Protein AF-A0A6B2G9M1-F1 (afdb_monomer_lite)

InterPro domains:
  IPR056532 KIF21A/B, second helical domain [PF23203] (147-240)

Secondary structure (DSSP, 8-state):
-HHHHHHHHHHHHHHHHHHHHHHHHHHHHHHHHHHHHHHHHHHHHHHHHHHHHHHHHHHHHHHHHHHHHHHHHHHHHHHHHHHHHHHHTS--------------------------------------SS----TT-----TTS-HHHHHHHHHHHHHHHHHHHHHHHHHHHHHHHHHHHHHHHHHHHHHHHHHHHHTT--HHHHHHHHHHHHHHHHHHHHHHHHHHHHHHHHHHHHHHHHHHHHHHHHH-

Sequence (251 aa):
NELVGKQLFSLKNELADLKTNKVSLTRALRKEITCAQKREMDYVRKLKACERDANKKEMRIKNLLTEKEKTSNVLKRKLEELQAAKRSNRPKIAPALTQTSTDSLPKPFIDVTAHISNTEMSSSRHELLLSTKSRLCYLESPAISGDTKNKWKVIEEQIKNLLIKKETLTIMNNDIDKLILERGDISREIASLKIKLEGCPKRSIKRTQEKIQRLEETLETLQQSIQNEQKEVAEIEINDSTETAIELFKT

Structure (mmCIF, N/CA/C/O backbone):
data_AF-A0A6B2G9M1-F1
#
_entry.id   AF-A0A6B2G9M1-F1
#
loop_
_atom_site.group_PDB
_atom_site.id
_atom_site.type_symbol
_atom_site.label_atom_id
_atom_site.label_alt_id
_atom_site.label_comp_id
_atom_site.label_asym_id
_atom_site.label_entity_id
_atom_site.label_seq_id
_atom_site.pdbx_PDB_ins_code
_atom_site.Cartn_x
_atom_site.Cartn_y
_atom_site.Cartn_z
_atom_site.occupancy
_atom_site.B_iso_or_equiv
_atom_site.auth_seq_id
_atom_site.auth_comp_id
_atom_site.auth_asym_id
_atom_site.auth_atom_id
_atom_site.pdbx_PDB_model_num
ATOM 1 N N . ASN A 1 1 ? -27.520 -11.802 62.668 1.00 64.75 1 ASN A N 1
ATOM 2 C CA . ASN A 1 1 ? -26.091 -12.142 62.864 1.00 64.75 1 ASN A CA 1
ATOM 3 C C . ASN A 1 1 ? -25.532 -13.083 61.804 1.00 64.75 1 ASN A C 1
ATOM 5 O O . ASN A 1 1 ? -24.508 -12.749 61.227 1.00 64.75 1 ASN A O 1
ATOM 9 N N . GLU A 1 2 ? -26.188 -14.194 61.466 1.00 75.31 2 GLU A N 1
ATOM 10 C CA . GLU A 1 2 ? -25.634 -15.172 60.508 1.00 75.31 2 GLU A CA 1
ATOM 11 C C . GLU A 1 2 ? -25.525 -14.660 59.054 1.00 75.31 2 GLU A C 1
ATOM 13 O O . GLU A 1 2 ? -24.531 -14.907 58.373 1.00 75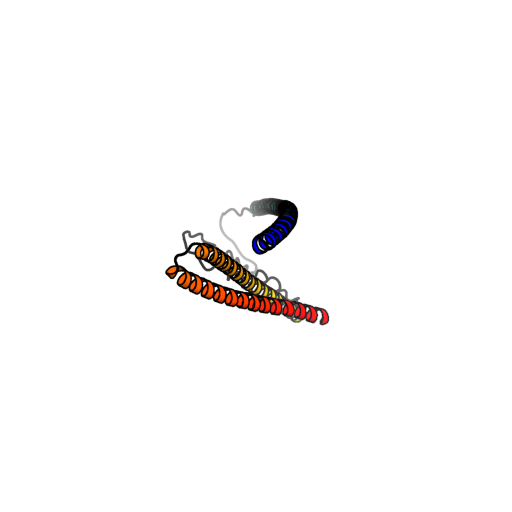.31 2 GLU A O 1
ATOM 18 N N . LEU A 1 3 ? -26.508 -13.875 58.594 1.00 80.19 3 LEU A N 1
ATOM 19 C CA . LEU A 1 3 ? -26.521 -13.288 57.247 1.00 80.19 3 LEU A CA 1
ATOM 20 C C . LEU A 1 3 ? -25.350 -12.312 57.024 1.00 80.19 3 LEU A C 1
ATOM 22 O O . LEU A 1 3 ? -24.696 -12.334 55.987 1.00 80.19 3 LEU A O 1
ATOM 26 N N . VAL A 1 4 ? -25.034 -11.510 58.046 1.00 85.31 4 VAL A N 1
ATOM 27 C CA . VAL A 1 4 ? -23.922 -10.546 58.026 1.00 85.31 4 VAL A CA 1
ATOM 28 C C . VAL A 1 4 ? -22.574 -11.271 57.948 1.00 85.31 4 VAL A C 1
ATOM 30 O O . VAL A 1 4 ? -21.691 -10.845 57.207 1.00 85.31 4 VAL A O 1
ATOM 33 N N . GLY A 1 5 ? -22.425 -12.402 58.649 1.00 88.81 5 GLY A N 1
ATOM 34 C CA . GLY A 1 5 ? -21.221 -13.235 58.579 1.00 88.81 5 GLY A CA 1
ATOM 35 C C . GLY A 1 5 ? -20.981 -13.826 57.186 1.00 88.81 5 GLY A C 1
ATOM 36 O O . GLY A 1 5 ? -19.855 -13.782 56.688 1.00 88.81 5 GLY A O 1
ATOM 37 N N . LYS A 1 6 ? -22.043 -14.306 56.522 1.00 90.69 6 LYS A N 1
ATOM 38 C CA . LYS A 1 6 ? -21.977 -14.830 55.144 1.00 90.69 6 LYS A CA 1
ATOM 39 C C . LYS A 1 6 ? -21.606 -13.735 54.137 1.00 90.69 6 LYS A C 1
ATOM 41 O O . LYS A 1 6 ? -20.717 -13.946 53.313 1.00 90.69 6 LYS A O 1
ATOM 46 N N . GLN A 1 7 ? -22.202 -12.546 54.257 1.00 91.94 7 GLN A N 1
ATOM 47 C CA . GLN A 1 7 ? -21.870 -11.389 53.416 1.00 91.94 7 GLN A CA 1
ATOM 48 C C . GLN A 1 7 ? -20.394 -10.981 53.563 1.00 91.94 7 GLN A C 1
ATOM 50 O O . GLN A 1 7 ? -19.699 -10.743 52.578 1.00 91.94 7 GLN A O 1
ATOM 55 N N . LEU A 1 8 ? -19.896 -10.939 54.802 1.00 94.00 8 LEU A N 1
ATOM 56 C CA . LEU A 1 8 ? -18.526 -10.530 55.110 1.00 94.00 8 LEU A CA 1
ATOM 57 C C . LEU A 1 8 ? -17.494 -11.547 54.601 1.00 94.00 8 LEU A C 1
ATOM 59 O O . LEU A 1 8 ? -16.418 -11.157 54.150 1.00 94.00 8 LEU A O 1
ATOM 63 N N . PHE A 1 9 ? -17.822 -12.840 54.629 1.00 93.62 9 PHE A N 1
ATOM 64 C CA . PHE A 1 9 ? -16.995 -13.885 54.025 1.00 93.62 9 PHE A CA 1
ATOM 65 C C . PHE A 1 9 ? -16.948 -13.768 52.494 1.00 93.62 9 PHE A C 1
ATOM 67 O O . PHE A 1 9 ? -15.866 -13.818 51.914 1.00 93.62 9 PHE A O 1
ATOM 74 N N . SER A 1 10 ? -18.094 -13.518 51.851 1.00 94.00 10 SER A N 1
ATOM 75 C CA . SER A 1 10 ? -18.168 -13.292 50.400 1.00 94.00 10 SER A CA 1
ATOM 76 C C . SER A 1 10 ? -17.298 -12.113 49.963 1.00 94.00 10 SER A C 1
ATOM 78 O O . SER A 1 10 ? -16.470 -12.253 49.068 1.00 94.00 10 SER A O 1
ATOM 80 N N . LEU A 1 11 ? -17.419 -10.973 50.650 1.00 95.44 11 LEU A N 1
ATOM 81 C CA . LEU A 1 11 ? -16.631 -9.775 50.347 1.00 95.44 11 LEU A CA 1
ATOM 82 C C . LEU A 1 11 ? -15.127 -9.990 50.569 1.00 95.44 11 LEU A C 1
ATOM 84 O O . LEU A 1 11 ? -14.308 -9.418 49.854 1.00 95.44 11 LEU A O 1
ATOM 88 N N . LYS A 1 12 ? -14.734 -10.823 51.541 1.00 95.12 12 LYS A N 1
ATOM 89 C CA . LYS A 1 12 ? -13.323 -11.182 51.754 1.00 95.12 12 LYS A CA 1
ATOM 90 C C . LYS A 1 12 ? -12.755 -12.014 50.605 1.00 95.12 12 LYS A C 1
ATOM 92 O O . LYS A 1 12 ? -11.617 -11.763 50.211 1.00 95.12 12 LYS A O 1
ATOM 97 N N . ASN A 1 13 ? -13.529 -12.960 50.076 1.00 95.94 13 ASN A N 1
ATOM 98 C CA . ASN A 1 13 ? -13.115 -13.768 48.928 1.00 95.94 13 ASN A CA 1
ATOM 99 C C . ASN A 1 13 ? -13.027 -12.915 47.662 1.00 95.94 13 ASN A C 1
ATOM 101 O O . ASN A 1 13 ? -11.993 -12.911 47.004 1.00 95.94 13 ASN A O 1
ATOM 105 N N . GLU A 1 14 ? -14.041 -12.091 47.399 1.00 96.31 14 GLU A N 1
ATOM 106 C CA . GLU A 1 14 ? -14.042 -11.177 46.254 1.00 96.31 14 GLU A CA 1
ATOM 107 C C . GLU A 1 14 ? -12.866 -10.186 46.318 1.00 96.31 14 GLU A C 1
ATOM 109 O O . GLU A 1 14 ? -12.183 -9.934 45.326 1.00 96.31 14 GLU A O 1
ATOM 114 N N . LEU A 1 15 ? -12.532 -9.684 47.512 1.00 96.88 15 LEU A N 1
ATOM 115 C CA . LEU A 1 15 ? -11.350 -8.847 47.714 1.00 96.88 15 LEU A CA 1
ATOM 116 C C . LEU A 1 15 ? -10.034 -9.602 47.450 1.00 96.88 15 LEU A C 1
ATOM 118 O O . LEU A 1 15 ? -9.068 -8.995 46.978 1.00 96.88 15 LEU A O 1
ATOM 122 N N . ALA A 1 16 ? -9.957 -10.894 47.777 1.00 96.50 16 ALA A N 1
ATOM 123 C CA . ALA A 1 16 ? -8.790 -11.721 47.483 1.00 96.50 16 ALA A CA 1
ATOM 124 C C . ALA A 1 16 ? -8.637 -11.940 45.969 1.00 96.50 16 ALA A C 1
ATOM 126 O O . ALA A 1 16 ? -7.542 -11.737 45.437 1.00 96.50 16 ALA A O 1
ATOM 127 N N . ASP A 1 17 ? -9.736 -12.226 45.273 1.00 96.75 17 ASP A N 1
ATOM 128 C CA . ASP A 1 17 ? -9.772 -12.400 43.818 1.00 96.75 17 ASP A CA 1
ATOM 129 C C . ASP A 1 17 ? -9.419 -11.104 43.076 1.00 96.75 17 ASP A C 1
ATOM 131 O O . ASP A 1 17 ? -8.647 -11.094 42.117 1.00 96.75 17 ASP A O 1
ATOM 135 N N . LEU A 1 18 ? -9.893 -9.955 43.561 1.00 97.31 18 LEU A N 1
ATOM 136 C CA . LEU A 1 18 ? -9.519 -8.657 42.997 1.00 97.31 18 LEU A CA 1
ATOM 137 C C . LEU A 1 18 ? -8.026 -8.355 43.175 1.00 97.31 18 LEU A C 1
ATOM 139 O O . LEU A 1 18 ? -7.397 -7.776 42.285 1.00 97.31 18 LEU A O 1
ATOM 143 N N . LYS A 1 19 ? -7.422 -8.759 44.298 1.00 97.88 19 LYS A N 1
ATOM 144 C CA . LYS A 1 19 ? -5.979 -8.587 44.527 1.00 97.88 19 LYS A CA 1
ATOM 145 C C . LYS A 1 19 ? -5.153 -9.451 43.577 1.00 97.88 19 LYS A C 1
ATOM 147 O O . LYS A 1 19 ? -4.177 -8.950 43.014 1.00 97.88 19 LYS A O 1
ATOM 152 N N . THR A 1 20 ? -5.533 -10.710 43.372 1.00 97.38 20 THR A N 1
ATOM 153 C CA . THR A 1 20 ? -4.830 -11.609 42.443 1.00 97.38 20 THR A CA 1
ATOM 154 C C . THR A 1 20 ? -4.986 -11.129 40.999 1.00 97.38 20 THR A C 1
ATOM 156 O O . THR A 1 20 ? -3.981 -11.005 40.290 1.00 97.38 20 THR A O 1
ATOM 159 N N . ASN A 1 21 ? -6.193 -10.718 40.598 1.00 97.56 21 ASN A N 1
ATOM 160 C CA . ASN A 1 21 ? -6.455 -10.130 39.284 1.00 97.56 21 ASN A CA 1
ATOM 161 C C . ASN A 1 21 ? -5.666 -8.840 39.055 1.00 97.56 21 ASN A C 1
ATOM 163 O O . ASN A 1 21 ? -5.033 -8.694 38.010 1.00 97.56 21 ASN A O 1
ATOM 167 N N . LYS A 1 22 ? -5.601 -7.932 40.039 1.00 98.06 22 LYS A N 1
ATOM 168 C CA . LYS A 1 22 ? -4.782 -6.713 39.942 1.00 98.06 22 LYS A CA 1
ATOM 169 C C . LYS A 1 22 ? -3.311 -7.040 39.684 1.00 98.06 22 LYS A C 1
ATOM 171 O O . LYS A 1 22 ? -2.685 -6.401 38.837 1.00 98.06 22 LYS A O 1
ATOM 176 N N . VAL A 1 23 ? -2.739 -8.007 40.403 1.00 98.12 23 VAL A N 1
ATOM 177 C CA . VAL A 1 23 ? -1.333 -8.411 40.214 1.00 98.12 23 VAL A CA 1
ATOM 178 C C . VAL A 1 23 ? -1.126 -9.031 38.832 1.00 98.12 23 VAL A C 1
ATOM 180 O O . VAL A 1 23 ? -0.147 -8.699 38.159 1.00 98.12 23 VAL A O 1
ATOM 183 N N . SER A 1 24 ? -2.055 -9.881 38.387 1.00 97.62 24 SER A N 1
ATOM 184 C CA . SER A 1 24 ? -2.031 -10.484 37.051 1.00 97.62 24 SER A CA 1
ATOM 185 C C . SER A 1 24 ? -2.071 -9.420 35.948 1.00 97.62 24 SER A C 1
ATOM 187 O O . SER A 1 24 ? -1.171 -9.374 35.109 1.00 97.62 24 SER A O 1
ATOM 189 N N . LEU A 1 25 ? -3.025 -8.486 36.021 1.00 97.88 25 LEU A N 1
ATOM 190 C CA . LEU A 1 25 ? -3.160 -7.366 35.086 1.00 97.88 25 LEU A CA 1
ATOM 191 C C . LEU A 1 25 ? -1.934 -6.451 35.107 1.00 97.88 25 LEU A C 1
ATOM 193 O O . LEU A 1 25 ? -1.425 -6.083 34.054 1.00 97.88 25 LEU A O 1
ATOM 197 N N . THR A 1 26 ? -1.392 -6.141 36.287 1.00 97.50 26 THR A N 1
ATOM 198 C CA . THR A 1 26 ? -0.169 -5.327 36.405 1.00 97.50 26 THR A CA 1
ATOM 199 C C . THR A 1 26 ? 1.019 -6.014 35.722 1.00 97.50 26 THR A C 1
ATOM 201 O O . THR A 1 26 ? 1.827 -5.359 35.063 1.00 97.50 26 THR A O 1
ATOM 204 N N . ARG A 1 27 ? 1.140 -7.342 35.851 1.00 97.81 27 ARG A N 1
ATOM 205 C CA . ARG A 1 27 ? 2.188 -8.121 35.179 1.00 97.81 27 ARG A CA 1
ATOM 206 C C . ARG A 1 27 ? 1.970 -8.167 33.665 1.00 97.81 27 ARG A C 1
ATOM 208 O O . ARG A 1 27 ? 2.938 -7.988 32.926 1.00 97.81 27 ARG A O 1
ATOM 215 N N . ALA A 1 28 ? 0.732 -8.372 33.215 1.00 96.06 28 ALA A N 1
ATOM 216 C CA . ALA A 1 28 ? 0.369 -8.358 31.801 1.00 96.06 28 ALA A CA 1
ATOM 217 C C . ALA A 1 28 ? 0.695 -7.002 31.160 1.00 96.06 28 ALA A C 1
ATOM 219 O O . ALA A 1 28 ? 1.414 -6.963 30.165 1.00 96.06 28 ALA A O 1
ATOM 220 N N . LEU A 1 29 ? 0.306 -5.902 31.809 1.00 97.56 29 LEU A N 1
ATOM 221 C CA . LEU A 1 29 ? 0.568 -4.542 31.344 1.00 97.56 29 LEU A CA 1
ATOM 222 C C . LEU A 1 29 ? 2.073 -4.252 31.235 1.00 97.56 29 LEU A C 1
ATOM 224 O O . LEU A 1 29 ? 2.541 -3.730 30.228 1.00 97.56 29 LEU A O 1
ATOM 228 N N . ARG A 1 30 ? 2.874 -4.647 32.236 1.00 97.44 30 ARG A N 1
ATOM 229 C CA . ARG A 1 30 ? 4.343 -4.497 32.177 1.00 97.44 30 ARG A CA 1
ATOM 230 C C . ARG A 1 30 ? 4.960 -5.297 31.027 1.00 97.44 30 ARG A C 1
ATOM 232 O O . ARG A 1 30 ? 5.857 -4.807 30.337 1.00 97.44 30 ARG A O 1
ATOM 239 N N . LYS A 1 31 ? 4.493 -6.529 30.809 1.00 96.94 31 LYS A N 1
ATOM 240 C CA . LYS A 1 31 ? 4.945 -7.374 29.695 1.00 96.94 31 LYS A CA 1
ATOM 241 C C . LYS A 1 31 ? 4.559 -6.771 28.342 1.00 96.94 31 LYS A C 1
ATOM 243 O O . LYS A 1 31 ? 5.354 -6.804 27.409 1.00 96.94 31 LYS A O 1
ATOM 248 N N . GLU A 1 32 ? 3.369 -6.197 28.240 1.00 96.31 32 GLU A N 1
ATOM 249 C CA . GLU A 1 32 ? 2.899 -5.541 27.025 1.00 96.31 32 GLU A CA 1
ATOM 250 C C . GLU A 1 32 ? 3.717 -4.288 26.702 1.00 96.31 32 GLU A C 1
ATOM 252 O O . GLU A 1 32 ? 4.222 -4.173 25.586 1.00 96.31 32 GLU A O 1
ATOM 257 N N . ILE A 1 33 ? 3.955 -3.417 27.691 1.00 95.94 33 ILE A N 1
ATOM 258 C CA . ILE A 1 33 ? 4.791 -2.214 27.543 1.00 95.94 33 ILE A CA 1
ATOM 259 C C . ILE A 1 33 ? 6.202 -2.584 27.073 1.00 95.94 33 ILE A C 1
ATOM 261 O O . ILE A 1 33 ? 6.698 -2.026 26.098 1.00 95.94 33 ILE A O 1
ATOM 265 N N . THR A 1 34 ? 6.847 -3.555 27.724 1.00 95.31 34 THR A N 1
ATOM 266 C CA . THR A 1 34 ? 8.205 -3.987 27.342 1.00 95.31 34 THR A CA 1
ATOM 267 C C . THR A 1 34 ? 8.244 -4.621 25.950 1.00 95.31 34 THR A C 1
ATOM 269 O O . THR A 1 34 ? 9.179 -4.387 25.183 1.00 95.31 34 THR A O 1
ATOM 272 N N . CYS A 1 35 ? 7.213 -5.382 25.575 1.00 96.12 35 CYS A N 1
ATOM 273 C CA . CYS A 1 35 ? 7.099 -5.945 24.234 1.00 96.12 35 CYS A CA 1
ATOM 274 C C . CYS A 1 35 ? 6.895 -4.850 23.175 1.00 96.12 35 CYS A C 1
ATOM 276 O O . CYS A 1 35 ? 7.539 -4.888 22.126 1.00 96.12 35 CYS A O 1
ATOM 278 N N . ALA A 1 36 ? 6.064 -3.846 23.464 1.00 92.56 36 ALA A N 1
ATOM 279 C CA . ALA A 1 36 ? 5.849 -2.691 22.597 1.00 92.56 36 ALA A CA 1
ATOM 280 C C . ALA A 1 36 ? 7.137 -1.879 22.402 1.00 92.56 36 ALA A C 1
ATOM 282 O O . ALA A 1 36 ? 7.528 -1.630 21.265 1.00 92.56 36 ALA A O 1
ATOM 283 N N . GLN A 1 37 ? 7.859 -1.573 23.484 1.00 96.50 37 GLN A N 1
ATOM 284 C CA . GLN A 1 37 ? 9.158 -0.892 23.428 1.00 96.50 37 GLN A CA 1
ATOM 285 C C . GLN A 1 37 ? 10.185 -1.658 22.584 1.00 96.50 37 GLN A C 1
ATOM 287 O O . GLN A 1 37 ? 10.926 -1.058 21.807 1.00 96.50 37 GLN A O 1
ATOM 292 N N . LYS A 1 38 ? 10.222 -2.993 22.697 1.00 95.44 38 LYS A N 1
ATOM 293 C CA . LYS A 1 38 ? 11.110 -3.825 21.876 1.00 95.44 38 LYS A CA 1
ATOM 294 C C . LYS A 1 38 ? 10.748 -3.749 20.391 1.00 95.44 38 LYS A C 1
ATOM 296 O O . LYS A 1 38 ? 11.648 -3.558 19.575 1.00 95.44 38 LYS A O 1
ATOM 301 N N . ARG A 1 39 ? 9.458 -3.858 20.043 1.00 92.19 39 ARG A N 1
ATOM 302 C CA . ARG A 1 39 ? 8.996 -3.734 18.648 1.00 92.19 39 ARG A CA 1
ATOM 303 C C . ARG A 1 39 ? 9.323 -2.363 18.066 1.00 92.19 39 ARG A C 1
ATOM 305 O O . ARG A 1 39 ? 9.808 -2.302 16.943 1.00 92.19 39 ARG A O 1
ATOM 312 N N . GLU A 1 40 ? 9.122 -1.301 18.840 1.00 92.69 40 GLU A N 1
ATOM 313 C CA . GLU A 1 40 ? 9.451 0.063 18.423 1.00 92.69 40 GLU A CA 1
ATOM 314 C C . GLU A 1 40 ? 10.953 0.211 18.157 1.00 92.69 40 GLU A C 1
ATOM 316 O O . GLU A 1 40 ? 11.371 0.678 17.102 1.00 92.69 40 GLU A O 1
ATOM 321 N N . MET A 1 41 ? 11.797 -0.285 19.064 1.00 92.56 41 MET A N 1
ATOM 322 C CA . MET A 1 41 ? 13.246 -0.268 18.869 1.00 92.56 41 MET A CA 1
ATOM 323 C C . MET A 1 41 ? 13.676 -1.075 17.630 1.00 92.56 41 MET A C 1
ATOM 325 O O . MET A 1 41 ? 14.578 -0.655 16.900 1.00 92.56 41 MET A O 1
ATOM 329 N N . ASP A 1 42 ? 13.059 -2.234 17.386 1.00 94.50 42 ASP A N 1
ATOM 330 C CA . ASP A 1 42 ? 13.311 -3.040 16.189 1.00 94.50 42 ASP A CA 1
ATOM 331 C C . ASP A 1 42 ? 12.884 -2.298 14.912 1.00 94.50 42 ASP A C 1
ATOM 333 O O . ASP A 1 42 ? 13.621 -2.310 13.922 1.00 94.50 42 ASP A O 1
ATOM 337 N N . TYR A 1 43 ? 11.740 -1.612 14.946 1.00 94.31 43 TYR A N 1
ATOM 338 C CA . TYR A 1 43 ? 11.240 -0.788 13.848 1.00 94.31 43 TYR A CA 1
ATOM 339 C C . TYR A 1 43 ? 12.183 0.380 13.545 1.00 94.31 43 TYR A C 1
ATOM 341 O O . TYR A 1 43 ? 12.642 0.519 12.412 1.00 94.31 43 TYR A O 1
ATOM 349 N N . VAL A 1 44 ? 12.589 1.143 14.562 1.00 95.00 44 VAL A N 1
ATOM 350 C CA . VAL A 1 44 ? 13.545 2.253 14.420 1.00 95.00 44 VAL A CA 1
ATOM 351 C C . VAL A 1 44 ? 14.889 1.768 13.869 1.00 95.00 44 VAL A C 1
ATOM 353 O O . VAL A 1 44 ? 15.495 2.432 13.026 1.00 95.00 44 VAL A O 1
ATOM 356 N N . ARG A 1 45 ? 15.372 0.591 14.292 1.00 95.50 45 ARG A N 1
ATOM 357 C CA . ARG A 1 45 ? 16.601 0.001 13.732 1.00 95.50 45 ARG A CA 1
ATOM 358 C C . ARG A 1 45 ? 16.461 -0.323 12.245 1.00 95.50 45 ARG A C 1
ATOM 360 O O . ARG A 1 45 ? 17.391 -0.038 11.486 1.00 95.50 45 ARG A O 1
ATOM 367 N N . LYS A 1 46 ? 15.326 -0.891 11.828 1.00 95.38 46 LYS A N 1
ATOM 368 C CA . LYS A 1 46 ? 15.034 -1.167 10.412 1.00 95.38 46 LYS A CA 1
ATOM 369 C C . LYS A 1 46 ? 14.921 0.123 9.605 1.00 95.38 46 LYS A C 1
ATOM 371 O O . LYS A 1 46 ? 15.541 0.215 8.550 1.00 95.38 46 LYS A O 1
ATOM 376 N N . LEU A 1 47 ? 14.232 1.133 10.136 1.00 94.38 47 LEU A N 1
ATOM 377 C CA . LEU A 1 47 ? 14.087 2.441 9.499 1.00 94.38 47 LEU A CA 1
ATOM 378 C C . LEU A 1 47 ? 15.457 3.081 9.235 1.00 94.38 47 LEU A C 1
ATOM 380 O O . LEU A 1 47 ? 15.788 3.370 8.090 1.00 94.38 47 LEU A O 1
ATOM 384 N N . LYS A 1 48 ? 16.324 3.149 10.255 1.00 95.31 48 LYS A N 1
ATOM 385 C CA . LYS A 1 48 ? 17.700 3.663 10.114 1.00 95.31 48 LYS A CA 1
ATOM 386 C C . LYS A 1 48 ? 18.567 2.847 9.155 1.00 95.31 48 LYS A C 1
ATOM 388 O O . LYS A 1 48 ? 19.550 3.354 8.614 1.00 95.31 48 LYS A O 1
ATOM 393 N N . ALA A 1 49 ? 18.309 1.550 8.997 1.00 91.25 49 ALA A N 1
ATOM 394 C CA . ALA A 1 49 ? 19.001 0.742 7.995 1.00 91.25 49 ALA A CA 1
ATOM 395 C C . ALA A 1 49 ? 18.537 1.099 6.579 1.00 91.25 49 ALA A C 1
ATOM 397 O O . ALA A 1 49 ? 19.378 1.275 5.699 1.00 91.25 49 ALA A O 1
ATOM 398 N N . CYS A 1 50 ? 17.229 1.274 6.398 1.00 92.19 50 CYS A N 1
ATOM 399 C CA . CYS A 1 50 ? 16.627 1.672 5.133 1.00 92.19 50 CYS A CA 1
ATOM 400 C C . CYS A 1 50 ? 17.076 3.079 4.705 1.00 92.19 50 CYS A C 1
ATOM 402 O O . CYS A 1 50 ? 17.495 3.260 3.567 1.00 92.19 50 CYS A O 1
ATOM 404 N N . GLU A 1 51 ? 17.105 4.048 5.627 1.00 95.94 51 GLU A N 1
ATOM 405 C CA . GLU A 1 51 ? 17.616 5.408 5.380 1.00 95.94 51 GLU A CA 1
ATOM 406 C C . GLU A 1 51 ? 19.080 5.403 4.922 1.00 95.94 51 GLU A C 1
ATOM 408 O O . GLU A 1 51 ? 19.453 6.087 3.970 1.00 95.94 51 GLU A O 1
ATOM 413 N N . ARG A 1 52 ? 19.932 4.585 5.556 1.00 97.00 52 ARG A N 1
ATOM 414 C CA . ARG A 1 52 ? 21.338 4.451 5.143 1.00 97.00 52 ARG A CA 1
ATOM 415 C C . ARG A 1 52 ? 21.474 3.885 3.732 1.00 97.00 52 ARG A C 1
ATOM 417 O O . ARG A 1 52 ? 22.375 4.303 3.009 1.00 97.00 52 ARG A O 1
ATOM 424 N N . ASP A 1 53 ? 20.634 2.926 3.354 1.00 93.56 53 ASP A N 1
ATOM 425 C CA . ASP A 1 53 ? 20.647 2.352 2.006 1.00 93.56 53 ASP A CA 1
ATOM 426 C C . ASP A 1 53 ? 20.128 3.346 0.955 1.00 93.56 53 ASP A C 1
ATOM 428 O O . ASP A 1 53 ? 20.747 3.512 -0.098 1.00 93.56 53 ASP A O 1
ATOM 432 N N . ALA A 1 54 ? 19.064 4.085 1.278 1.00 94.00 54 ALA A N 1
ATOM 433 C CA . ALA A 1 54 ? 18.542 5.164 0.444 1.00 94.00 54 ALA A CA 1
ATOM 434 C C . ALA A 1 54 ? 19.611 6.238 0.180 1.00 94.00 54 ALA A C 1
ATOM 436 O O . ALA A 1 54 ? 19.906 6.534 -0.978 1.00 94.00 54 ALA A O 1
ATOM 437 N N . ASN A 1 55 ? 20.293 6.715 1.227 1.00 94.19 55 ASN A N 1
ATOM 438 C CA . ASN A 1 55 ? 21.366 7.705 1.093 1.00 94.19 55 ASN A CA 1
ATOM 439 C C . ASN A 1 55 ? 22.527 7.191 0.224 1.00 94.19 55 ASN A C 1
ATOM 441 O O . ASN A 1 55 ? 23.098 7.937 -0.571 1.00 94.19 55 ASN A O 1
ATOM 445 N N . LYS A 1 56 ? 22.887 5.904 0.331 1.00 96.62 56 LYS A N 1
ATOM 446 C CA . LYS A 1 56 ? 23.919 5.300 -0.532 1.00 96.62 56 LYS A CA 1
ATOM 447 C C . LYS A 1 56 ? 23.498 5.287 -2.000 1.00 96.62 56 LYS A C 1
ATOM 449 O O . LYS A 1 56 ? 24.312 5.616 -2.865 1.00 96.62 56 LYS A O 1
ATOM 454 N N . LYS A 1 57 ? 22.248 4.912 -2.283 1.00 94.44 57 LYS A N 1
ATOM 455 C CA . LYS A 1 57 ? 21.684 4.908 -3.642 1.00 94.44 57 LYS A CA 1
ATOM 456 C C . LYS A 1 57 ? 21.646 6.318 -4.225 1.00 94.44 57 LYS A C 1
ATOM 458 O O . LYS A 1 57 ? 22.103 6.513 -5.348 1.00 94.44 57 LYS A O 1
ATOM 463 N N . GLU A 1 58 ? 21.205 7.301 -3.448 1.00 95.75 58 GLU A N 1
ATOM 464 C CA . GLU A 1 58 ? 21.181 8.707 -3.857 1.00 95.75 58 GLU A CA 1
ATOM 465 C C . GLU A 1 58 ? 22.586 9.223 -4.196 1.00 95.75 58 GLU A C 1
ATOM 467 O O . GLU A 1 58 ? 22.816 9.764 -5.280 1.00 95.75 58 GLU A O 1
ATOM 472 N N . MET A 1 59 ? 23.569 8.964 -3.328 1.00 97.19 59 MET A N 1
ATOM 473 C CA . MET A 1 59 ? 24.962 9.335 -3.588 1.00 97.19 59 MET A CA 1
ATOM 474 C C . MET A 1 59 ? 25.524 8.636 -4.831 1.00 97.19 59 MET A C 1
ATOM 476 O O . MET A 1 59 ? 26.269 9.245 -5.603 1.00 97.19 59 MET A O 1
ATOM 480 N N . ARG A 1 60 ? 25.150 7.373 -5.078 1.00 96.50 60 ARG A N 1
ATOM 481 C CA . ARG A 1 60 ? 25.550 6.658 -6.297 1.00 96.50 60 ARG A CA 1
ATOM 482 C C . ARG A 1 60 ? 24.958 7.302 -7.549 1.00 96.50 60 ARG A C 1
ATOM 484 O O . ARG A 1 60 ? 25.694 7.481 -8.518 1.00 96.50 60 ARG A O 1
ATOM 491 N N . ILE A 1 61 ? 23.679 7.672 -7.523 1.00 96.50 61 ILE A N 1
ATOM 492 C CA . ILE A 1 61 ? 23.010 8.376 -8.626 1.00 96.50 61 ILE A CA 1
ATOM 493 C C . ILE A 1 61 ? 23.699 9.716 -8.886 1.00 96.50 61 ILE A C 1
ATOM 495 O O . ILE A 1 61 ? 24.068 10.001 -10.023 1.00 96.50 61 ILE A O 1
ATOM 499 N N . LYS A 1 62 ? 23.955 10.502 -7.835 1.00 97.50 62 LYS A N 1
ATOM 500 C CA . LYS A 1 62 ? 24.646 11.791 -7.944 1.00 97.50 62 LYS A CA 1
ATOM 501 C C . LYS A 1 62 ? 26.020 11.653 -8.602 1.00 97.50 62 LYS A C 1
ATOM 503 O O . LYS A 1 62 ? 26.342 12.422 -9.503 1.00 97.50 62 LYS A O 1
ATOM 508 N N . ASN A 1 63 ? 26.799 10.643 -8.215 1.00 95.75 63 ASN A N 1
ATOM 509 C CA . ASN A 1 63 ? 28.099 10.366 -8.831 1.00 95.75 63 ASN A CA 1
ATOM 510 C C . ASN A 1 63 ? 27.977 9.953 -10.307 1.00 95.75 63 ASN A C 1
ATOM 512 O O . ASN A 1 63 ? 28.783 10.365 -11.131 1.00 95.75 63 ASN A O 1
ATOM 516 N N . LEU A 1 64 ? 26.970 9.156 -10.672 1.00 97.12 64 LEU A N 1
ATOM 517 C CA . LEU A 1 64 ? 26.749 8.785 -12.074 1.00 97.12 64 LEU A CA 1
ATOM 518 C C . LEU A 1 64 ? 26.332 9.988 -12.929 1.00 97.12 64 LEU A C 1
ATOM 520 O O . LEU A 1 64 ? 26.773 10.108 -14.071 1.00 97.12 64 LEU A O 1
ATOM 524 N N . LEU A 1 65 ? 25.519 10.894 -12.382 1.00 96.31 65 LEU A N 1
ATOM 525 C CA . LEU A 1 65 ? 25.120 12.123 -13.066 1.00 96.31 65 LEU A CA 1
ATOM 526 C C . LEU A 1 65 ? 26.313 13.053 -13.305 1.00 96.31 65 LEU A C 1
ATOM 528 O O . LEU A 1 65 ? 26.465 13.558 -14.416 1.00 96.31 65 LEU A O 1
ATOM 532 N N . THR A 1 66 ? 27.189 13.230 -12.312 1.00 96.88 66 THR A N 1
ATOM 533 C CA . THR A 1 66 ? 28.392 14.058 -12.480 1.00 96.88 66 THR A CA 1
ATOM 534 C C . THR A 1 66 ? 29.375 13.446 -13.479 1.00 96.88 66 THR A C 1
ATOM 536 O O . THR A 1 66 ? 29.930 14.169 -14.303 1.00 96.88 66 THR A O 1
ATOM 539 N N . GLU A 1 67 ? 29.555 12.123 -13.494 1.00 96.06 67 GLU A N 1
ATOM 540 C CA . GLU A 1 67 ? 30.374 11.450 -14.515 1.00 96.06 67 GLU A CA 1
ATOM 541 C C . GLU A 1 67 ? 29.766 11.561 -15.925 1.00 96.06 67 GLU A C 1
ATOM 543 O O . GLU A 1 67 ? 30.475 11.832 -16.900 1.00 96.06 67 GLU A O 1
ATOM 548 N N . LYS A 1 68 ? 28.439 11.440 -16.055 1.00 96.19 68 LYS A N 1
ATOM 549 C CA . LYS A 1 68 ? 27.735 11.690 -17.323 1.00 96.19 68 LYS A CA 1
ATOM 550 C C . LYS A 1 68 ? 27.960 13.124 -17.814 1.00 96.19 68 LYS A C 1
ATOM 552 O O . LYS A 1 68 ? 28.204 13.349 -18.996 1.00 96.19 68 LYS A O 1
ATOM 557 N N . GLU A 1 69 ? 27.892 14.105 -16.923 1.00 96.56 69 GLU A N 1
ATOM 558 C CA . GLU A 1 69 ? 28.129 15.503 -17.278 1.00 96.56 69 GLU A CA 1
ATOM 559 C C . GLU A 1 69 ? 29.583 15.737 -17.716 1.00 96.56 69 GLU A C 1
ATOM 561 O O . GLU A 1 69 ? 29.830 16.357 -18.753 1.00 96.56 69 GLU A O 1
AT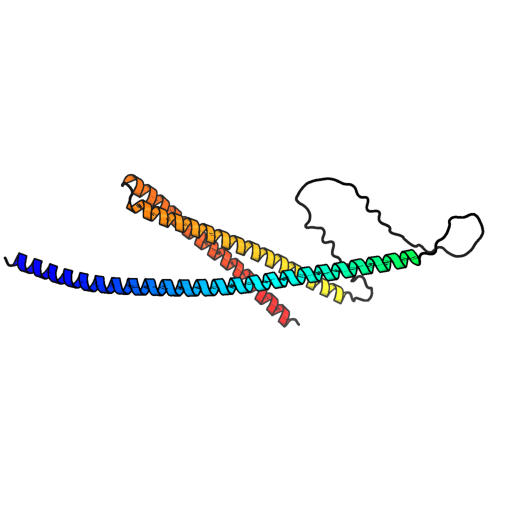OM 566 N N . LYS A 1 70 ? 30.557 15.172 -16.990 1.00 96.00 70 LYS A N 1
ATOM 567 C CA . LYS A 1 70 ? 31.978 15.228 -17.369 1.00 96.00 70 LYS A CA 1
ATOM 568 C C . LYS A 1 70 ? 32.222 14.631 -18.754 1.00 96.00 70 LYS A C 1
ATOM 570 O O . LYS A 1 70 ? 32.865 15.274 -19.582 1.00 96.00 70 LYS A O 1
ATOM 575 N N . THR A 1 71 ? 31.694 13.436 -19.025 1.00 95.38 71 THR A N 1
ATOM 576 C CA . THR A 1 71 ? 31.841 12.771 -20.333 1.00 95.38 71 THR A CA 1
ATOM 577 C C . THR A 1 71 ? 31.178 13.572 -21.454 1.00 95.38 71 THR A C 1
ATOM 579 O O . THR A 1 71 ? 31.797 13.785 -22.495 1.00 95.38 71 THR A O 1
ATOM 582 N N . SER A 1 72 ? 29.982 14.118 -21.220 1.00 94.50 72 SER A N 1
ATOM 583 C CA . SER A 1 72 ? 29.307 15.024 -22.158 1.00 94.50 72 SER A CA 1
ATOM 584 C C . SER A 1 72 ? 30.146 16.271 -22.467 1.00 94.50 72 SER A C 1
ATOM 586 O O . SER A 1 72 ? 30.283 16.656 -23.627 1.00 94.50 72 SER A O 1
ATOM 588 N N . ASN A 1 73 ? 30.761 16.884 -21.453 1.00 95.31 73 ASN A N 1
ATOM 589 C CA . ASN A 1 73 ? 31.625 18.052 -21.630 1.00 95.31 73 ASN A CA 1
ATOM 590 C C . ASN A 1 73 ? 32.897 17.726 -22.424 1.00 95.31 73 ASN A C 1
ATOM 592 O O . ASN A 1 73 ? 33.316 18.520 -23.266 1.00 95.31 73 ASN A O 1
ATOM 596 N N . VAL A 1 74 ? 33.509 16.560 -22.197 1.00 96.44 74 VAL A N 1
ATOM 597 C CA . VAL A 1 74 ? 34.662 16.097 -22.989 1.00 96.44 74 VAL A CA 1
ATOM 598 C C . VAL A 1 74 ? 34.269 15.892 -24.449 1.00 96.44 74 VAL A C 1
ATOM 600 O O . VAL A 1 74 ? 34.960 16.390 -25.335 1.00 96.44 74 VAL A O 1
ATOM 603 N N . LEU A 1 75 ? 33.146 15.217 -24.709 1.00 95.44 75 LEU A N 1
ATOM 604 C CA . LEU A 1 75 ? 32.647 15.013 -26.069 1.00 95.44 75 LEU A CA 1
ATOM 605 C C . LEU A 1 75 ? 32.350 16.343 -26.767 1.00 95.44 75 LEU A C 1
ATOM 607 O O . LEU A 1 75 ? 32.724 16.512 -27.924 1.00 95.44 75 LEU A O 1
ATOM 611 N N . LYS A 1 76 ? 31.752 17.308 -26.058 1.00 96.38 76 LYS A N 1
ATOM 612 C CA . LYS A 1 76 ? 31.503 18.655 -26.584 1.00 96.38 76 LYS A CA 1
ATOM 613 C C . LYS A 1 76 ? 32.803 19.359 -26.985 1.00 96.38 76 LYS A C 1
ATOM 615 O O . LYS A 1 76 ? 32.901 19.824 -28.116 1.00 96.38 76 LYS A O 1
ATOM 620 N N . ARG A 1 77 ? 33.827 19.355 -26.122 1.00 95.00 77 ARG A N 1
ATOM 621 C CA . ARG A 1 77 ? 35.155 19.913 -26.452 1.00 95.00 77 ARG A CA 1
ATOM 622 C C . ARG A 1 77 ? 35.788 19.217 -27.657 1.00 95.00 77 ARG A C 1
ATOM 624 O O . ARG A 1 77 ? 36.321 19.881 -28.535 1.00 95.00 77 ARG A O 1
ATOM 631 N N . LYS A 1 78 ? 35.694 17.885 -27.743 1.00 95.25 78 LYS A N 1
ATOM 632 C CA . LYS A 1 78 ? 36.213 17.127 -28.894 1.00 95.25 78 LYS A CA 1
ATOM 633 C C . LYS A 1 78 ? 35.475 17.446 -30.189 1.00 95.25 78 LYS A C 1
ATOM 635 O O . LYS A 1 78 ? 36.105 17.551 -31.238 1.00 95.25 78 LYS A O 1
ATOM 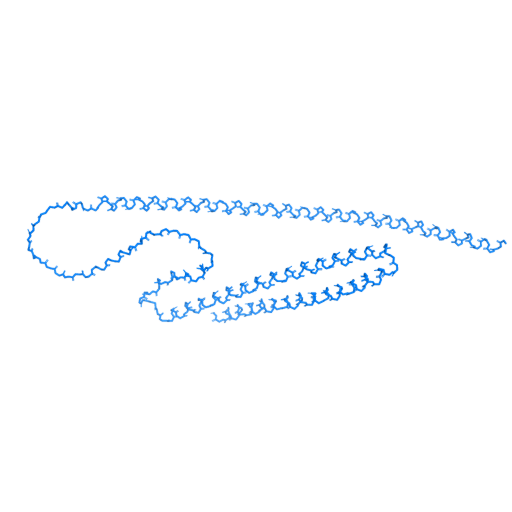640 N N . LEU A 1 79 ? 34.162 17.647 -30.122 1.00 92.81 79 LEU A N 1
ATOM 641 C CA . LEU A 1 79 ? 33.372 18.103 -31.260 1.00 92.81 79 LEU A CA 1
ATOM 642 C C . LEU A 1 79 ? 33.802 19.510 -31.705 1.00 92.81 79 LEU A C 1
ATOM 644 O O . LEU A 1 79 ? 33.953 19.752 -32.901 1.00 92.81 79 LEU A O 1
ATOM 648 N N . GLU A 1 80 ? 34.035 20.418 -30.754 1.00 92.69 80 GLU A N 1
ATOM 649 C CA . GLU A 1 80 ? 34.532 21.773 -31.016 1.00 92.69 80 GLU A CA 1
ATOM 650 C C . GLU A 1 80 ? 35.932 21.751 -31.659 1.00 92.69 80 GLU A C 1
ATOM 652 O O . GLU A 1 80 ? 36.141 22.429 -32.666 1.00 92.69 80 GLU A O 1
ATOM 657 N N . GLU A 1 81 ? 36.859 20.919 -31.166 1.00 91.62 81 GLU A N 1
ATOM 658 C CA . GLU A 1 81 ? 38.189 20.697 -31.762 1.00 91.62 81 GLU A CA 1
ATOM 659 C C . GLU A 1 81 ? 38.089 20.166 -33.204 1.00 91.62 81 GLU A C 1
ATOM 661 O O . GLU A 1 81 ? 38.733 20.698 -34.111 1.00 91.62 81 GLU A O 1
ATOM 666 N N . LEU A 1 82 ? 37.243 19.156 -33.449 1.00 91.00 82 LEU A N 1
ATOM 667 C CA . LEU A 1 82 ? 37.012 18.609 -34.793 1.00 91.00 82 LEU A CA 1
ATOM 668 C C . LEU A 1 82 ? 36.413 19.654 -35.740 1.00 91.00 82 LEU A C 1
ATOM 670 O O . LEU A 1 82 ? 36.818 19.758 -36.901 1.00 91.00 82 LEU A O 1
ATOM 674 N N . GLN A 1 83 ? 35.461 20.452 -35.257 1.00 89.12 83 GLN A N 1
ATOM 675 C CA . GLN A 1 83 ? 34.859 21.522 -36.044 1.00 89.12 83 GLN A CA 1
ATOM 676 C C . GLN A 1 83 ? 35.877 22.631 -36.350 1.00 89.12 83 GLN A C 1
ATOM 678 O O . GLN A 1 83 ? 35.894 23.147 -37.470 1.00 89.12 83 GLN A O 1
ATOM 683 N N . ALA A 1 84 ? 36.745 22.980 -35.397 1.00 85.62 84 ALA A N 1
ATOM 684 C CA . ALA A 1 84 ? 37.831 23.934 -35.593 1.00 85.62 84 ALA A CA 1
ATOM 685 C C . ALA A 1 84 ? 38.855 23.428 -36.623 1.00 85.62 84 ALA A C 1
ATOM 687 O O . ALA A 1 84 ? 39.200 24.166 -37.546 1.00 85.62 84 ALA A O 1
ATOM 688 N N . ALA A 1 85 ? 39.259 22.156 -36.549 1.00 84.69 85 ALA A N 1
ATOM 689 C CA . ALA A 1 85 ? 40.139 21.529 -37.537 1.00 84.69 85 ALA A CA 1
ATOM 690 C C . ALA A 1 85 ? 39.512 21.528 -38.942 1.00 84.69 85 ALA A C 1
ATOM 692 O O . ALA A 1 85 ? 40.166 21.889 -39.921 1.00 84.69 85 ALA A O 1
ATOM 693 N N . LYS A 1 86 ? 38.211 21.221 -39.049 1.00 83.56 86 LYS A N 1
ATOM 694 C CA . LYS A 1 86 ? 37.466 21.294 -40.316 1.00 83.56 86 LYS A CA 1
ATOM 695 C C . LYS A 1 86 ? 37.394 22.721 -40.872 1.00 83.56 86 LYS A C 1
ATOM 697 O O . LYS A 1 86 ? 37.466 22.901 -42.083 1.00 83.56 86 LYS A O 1
ATOM 702 N N . ARG A 1 87 ? 37.269 23.740 -40.012 1.00 82.12 87 ARG A N 1
ATOM 703 C CA . ARG A 1 87 ? 37.317 25.158 -40.418 1.00 82.12 87 ARG A CA 1
ATOM 704 C C . ARG A 1 87 ? 38.718 25.584 -40.864 1.00 82.12 87 ARG A C 1
ATOM 706 O O . ARG A 1 87 ? 38.820 26.311 -41.844 1.00 82.12 87 ARG A O 1
ATOM 713 N N . SER A 1 88 ? 39.771 25.116 -40.192 1.00 73.88 88 SER A N 1
ATOM 714 C CA . SER A 1 88 ? 41.168 25.399 -40.556 1.00 73.88 88 SER A CA 1
ATOM 715 C C . SER A 1 88 ? 41.570 24.751 -41.883 1.00 73.88 88 SER A C 1
ATOM 717 O O . SER A 1 88 ? 42.278 25.363 -42.676 1.00 73.88 88 SER A O 1
ATOM 719 N N . ASN A 1 89 ? 41.081 23.538 -42.150 1.00 64.62 89 ASN A N 1
ATOM 720 C CA . ASN A 1 89 ? 41.364 22.795 -43.381 1.00 64.62 89 ASN A CA 1
ATOM 721 C C . ASN A 1 89 ? 40.375 23.103 -44.513 1.00 64.62 89 ASN A C 1
ATOM 723 O O . ASN A 1 89 ? 40.441 22.480 -45.572 1.00 64.62 89 ASN A O 1
ATOM 727 N N . ARG A 1 90 ? 39.443 24.047 -44.318 1.00 60.34 90 ARG A N 1
ATOM 728 C CA . ARG A 1 90 ? 38.603 24.541 -45.408 1.00 60.34 90 ARG A CA 1
ATOM 729 C C . ARG A 1 90 ? 39.494 25.411 -46.303 1.00 60.34 90 ARG A C 1
ATOM 731 O O . ARG A 1 90 ? 39.961 26.445 -45.822 1.00 60.34 90 ARG A O 1
ATOM 738 N N . PRO A 1 91 ? 39.749 25.036 -47.571 1.00 56.69 91 PRO A N 1
ATOM 739 C CA . PRO A 1 91 ? 40.529 25.877 -48.468 1.00 56.69 91 PRO A CA 1
ATOM 740 C C . PRO A 1 91 ? 39.873 27.259 -48.533 1.00 56.69 91 PRO A C 1
ATOM 742 O O . PRO A 1 91 ? 38.680 27.384 -48.823 1.00 56.69 91 PRO A O 1
ATOM 745 N N . LYS A 1 92 ? 40.641 28.298 -48.185 1.00 54.69 92 LYS A N 1
ATOM 746 C CA . LYS A 1 92 ? 40.224 29.697 -48.301 1.00 54.69 92 LYS A CA 1
ATOM 747 C C . LYS A 1 92 ? 40.150 30.032 -49.789 1.00 54.69 92 LYS A C 1
ATOM 749 O O . LYS A 1 92 ? 41.118 30.515 -50.362 1.00 54.69 92 LYS A O 1
ATOM 754 N N . ILE A 1 93 ? 39.018 29.740 -50.422 1.00 54.03 93 ILE A N 1
ATOM 755 C CA . ILE A 1 93 ? 38.724 30.257 -51.756 1.00 54.03 93 ILE A CA 1
ATOM 756 C C . ILE A 1 93 ? 38.409 31.743 -51.565 1.00 54.03 93 ILE A C 1
ATOM 758 O O . ILE A 1 93 ? 37.349 32.111 -51.060 1.00 54.03 93 ILE A O 1
ATOM 762 N N . ALA A 1 94 ? 39.397 32.581 -51.870 1.00 45.72 94 ALA A N 1
ATOM 763 C CA . ALA A 1 94 ? 39.241 34.024 -51.966 1.00 45.72 94 ALA A CA 1
ATOM 764 C C . ALA A 1 94 ? 38.266 34.369 -53.110 1.00 45.72 94 ALA A C 1
ATOM 766 O O . ALA A 1 94 ? 38.257 33.667 -54.124 1.00 45.72 94 ALA A O 1
ATOM 767 N N . PRO A 1 95 ? 37.455 35.436 -52.998 1.00 60.00 95 PRO A N 1
ATOM 768 C CA . PRO A 1 95 ? 36.590 35.854 -54.084 1.00 60.00 95 PRO A CA 1
ATOM 769 C C . PRO A 1 95 ? 37.387 36.778 -55.007 1.00 60.00 95 PRO A C 1
ATOM 771 O O . PRO A 1 95 ? 37.587 37.948 -54.694 1.00 60.00 95 PRO A O 1
ATOM 774 N N . ALA A 1 96 ? 37.852 36.265 -56.143 1.00 41.59 96 ALA A N 1
ATOM 775 C CA . ALA A 1 96 ? 38.321 37.115 -57.229 1.00 41.59 96 ALA A CA 1
ATOM 776 C C . ALA A 1 96 ? 38.190 36.412 -58.586 1.00 41.59 96 ALA A C 1
ATOM 778 O O . ALA A 1 96 ? 38.966 35.525 -58.917 1.00 41.59 96 ALA A O 1
ATOM 779 N N . LEU A 1 97 ? 37.208 36.903 -59.346 1.00 39.97 97 LEU A N 1
ATOM 780 C CA . LEU A 1 97 ? 37.304 37.241 -60.767 1.00 39.97 97 LEU A CA 1
ATOM 781 C C . LEU A 1 97 ? 37.457 36.101 -61.800 1.00 39.97 97 LEU A C 1
ATOM 783 O O . LEU A 1 97 ? 38.522 35.545 -62.020 1.00 39.97 97 LEU A O 1
ATOM 787 N N . THR A 1 98 ? 36.352 35.930 -62.541 1.00 40.66 98 THR A N 1
ATOM 788 C CA . THR A 1 98 ? 36.268 35.808 -64.013 1.00 40.66 98 THR A CA 1
ATOM 789 C C . THR A 1 98 ? 36.955 34.645 -64.743 1.00 40.66 98 THR A C 1
ATOM 791 O O . THR A 1 98 ? 38.166 34.635 -64.891 1.00 40.66 98 THR A O 1
ATOM 794 N N . GLN A 1 99 ? 36.096 33.832 -65.386 1.00 37.44 99 GLN A N 1
ATOM 795 C CA . GLN A 1 99 ? 36.239 33.220 -66.725 1.00 37.44 99 GLN A CA 1
ATOM 796 C C . GLN A 1 99 ? 37.420 32.234 -66.893 1.00 37.44 99 GLN A C 1
ATOM 798 O O . GLN A 1 99 ? 38.583 32.598 -66.849 1.00 37.44 99 GLN A O 1
ATOM 803 N N . THR A 1 100 ? 37.209 30.948 -67.169 1.00 32.25 100 THR A N 1
ATOM 804 C CA . THR A 1 100 ? 36.827 30.441 -68.497 1.00 32.25 100 THR A CA 1
ATOM 805 C C . THR A 1 100 ? 36.754 28.901 -68.459 1.00 32.25 100 THR A C 1
ATOM 807 O O . THR A 1 100 ? 37.522 28.257 -67.756 1.00 32.25 100 THR A O 1
ATOM 810 N N . SER A 1 101 ? 35.834 28.360 -69.261 1.00 34.94 101 SER A N 1
ATOM 811 C CA . SER A 1 101 ? 35.918 27.105 -70.029 1.00 34.94 101 SER A CA 1
ATOM 812 C C . SER A 1 101 ? 36.013 25.726 -69.342 1.00 34.94 101 SER A C 1
ATOM 814 O O . SER A 1 101 ? 37.043 25.321 -68.824 1.00 34.94 101 SER A O 1
ATOM 816 N N . THR A 1 102 ? 34.907 24.984 -69.517 1.00 42.81 102 THR A N 1
ATOM 817 C CA . THR A 1 102 ? 34.807 23.573 -69.961 1.00 42.81 102 THR A CA 1
ATOM 818 C C . THR A 1 102 ? 35.631 22.511 -69.226 1.00 42.81 102 THR A C 1
ATOM 820 O O . THR A 1 102 ? 36.832 22.405 -69.440 1.00 42.81 102 THR A O 1
ATOM 823 N N . ASP A 1 103 ? 34.966 21.625 -68.479 1.00 37.72 103 ASP A N 1
ATOM 824 C CA . ASP A 1 103 ? 34.647 20.247 -68.909 1.00 37.72 103 ASP A CA 1
ATOM 825 C C . ASP A 1 103 ? 34.234 19.371 -67.696 1.00 37.72 103 ASP A C 1
ATOM 827 O O . ASP A 1 103 ? 34.703 19.572 -66.577 1.00 37.72 103 ASP A O 1
ATOM 831 N N . SER A 1 104 ? 33.393 18.364 -67.948 1.00 38.41 104 SER A N 1
ATOM 832 C CA . SER A 1 104 ? 32.981 17.233 -67.087 1.00 38.41 104 SER A CA 1
ATOM 833 C C . SER A 1 104 ? 31.804 17.369 -66.079 1.00 38.41 104 SER A C 1
ATOM 835 O O . SER A 1 104 ? 31.922 17.858 -64.962 1.00 38.41 104 SER A O 1
ATOM 837 N N . LEU A 1 105 ? 30.678 16.776 -66.515 1.00 42.41 105 LEU A N 1
ATOM 838 C CA . LEU A 1 105 ? 29.629 15.995 -65.816 1.00 42.41 105 LEU A CA 1
ATOM 839 C C . LEU A 1 105 ? 28.875 16.543 -64.570 1.00 42.41 105 LEU A C 1
ATOM 841 O O . LEU A 1 105 ? 29.482 16.894 -63.561 1.00 42.41 105 LEU A O 1
ATOM 845 N N . PRO A 1 106 ? 27.523 16.441 -64.539 1.00 43.09 106 PRO A N 1
ATOM 846 C CA . PRO A 1 106 ? 26.728 16.776 -63.363 1.00 43.09 106 PRO A CA 1
ATOM 847 C C . PRO A 1 106 ? 26.658 15.596 -62.380 1.00 43.09 106 PRO A C 1
ATOM 849 O O . PRO A 1 106 ? 26.272 14.482 -62.737 1.00 43.09 106 PRO A O 1
ATOM 852 N N . LYS A 1 107 ? 26.969 15.852 -61.107 1.00 36.84 107 LYS A N 1
ATOM 853 C CA . LYS A 1 107 ? 26.683 14.949 -59.984 1.00 36.84 107 LYS A CA 1
ATOM 854 C C . LYS A 1 107 ? 25.674 15.654 -59.071 1.00 36.84 107 LYS A C 1
ATOM 856 O O . LYS A 1 107 ? 25.987 16.751 -58.608 1.00 36.84 107 LYS A O 1
ATOM 861 N N . PRO A 1 108 ? 24.476 15.100 -58.813 1.00 39.47 108 PRO A N 1
ATOM 862 C CA . PRO A 1 108 ? 23.527 15.739 -57.914 1.00 39.47 108 PRO A CA 1
ATOM 863 C C . PRO A 1 108 ? 24.006 15.542 -56.472 1.00 39.47 108 PRO A C 1
ATOM 865 O O . PRO A 1 108 ? 23.849 14.471 -55.891 1.00 39.47 108 PRO A O 1
ATOM 868 N N . PHE A 1 109 ? 24.624 16.573 -55.899 1.00 35.84 109 PHE A N 1
ATOM 869 C CA . PHE A 1 109 ? 24.796 16.700 -54.455 1.00 35.84 109 PHE A CA 1
ATOM 870 C C . PHE A 1 109 ? 23.581 17.451 -53.913 1.00 35.84 109 PHE A C 1
ATOM 872 O O . PHE A 1 109 ? 23.421 18.648 -54.140 1.00 35.84 109 PHE A O 1
ATOM 879 N N . ILE A 1 110 ? 22.695 16.727 -53.234 1.00 39.03 110 ILE A N 1
ATOM 880 C CA . ILE A 1 110 ? 21.593 17.318 -52.480 1.00 39.03 110 ILE A CA 1
ATOM 881 C C . ILE A 1 110 ? 22.169 17.743 -51.124 1.00 39.03 110 ILE A C 1
ATOM 883 O O . ILE A 1 110 ? 22.336 16.917 -50.229 1.00 39.03 110 ILE A O 1
ATOM 887 N N . ASP A 1 111 ? 22.486 19.029 -50.983 1.00 32.91 111 ASP A N 1
ATOM 888 C CA . ASP A 1 111 ? 22.673 19.673 -49.682 1.00 32.91 111 ASP A CA 1
ATOM 889 C C . ASP A 1 111 ? 21.287 19.935 -49.071 1.00 32.91 111 ASP A C 1
ATOM 891 O O . ASP A 1 111 ? 20.603 20.892 -49.433 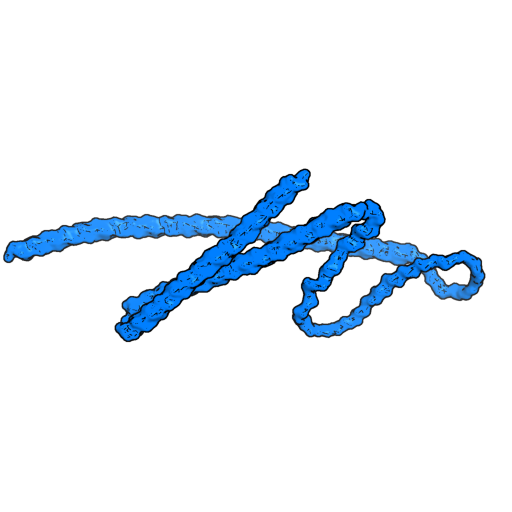1.00 32.91 111 ASP A O 1
ATOM 895 N N . VAL A 1 112 ? 20.855 19.106 -48.116 1.00 35.91 112 VAL A N 1
ATOM 896 C CA . VAL A 1 112 ? 19.767 19.481 -47.197 1.00 35.91 112 VAL A CA 1
ATOM 897 C C . VAL A 1 112 ? 20.392 20.206 -46.010 1.00 35.91 112 VAL A C 1
ATOM 899 O O . VAL A 1 112 ? 20.609 19.638 -44.941 1.00 35.91 112 VAL A O 1
ATOM 902 N N . THR A 1 113 ? 20.690 21.490 -46.203 1.00 37.78 113 THR A N 1
ATOM 903 C CA . THR A 1 113 ? 20.863 22.425 -45.085 1.00 37.78 113 THR A CA 1
ATOM 904 C C . THR A 1 113 ? 19.473 22.916 -44.694 1.00 37.78 113 THR A C 1
ATOM 906 O O . THR A 1 113 ? 18.968 23.896 -45.235 1.00 37.78 113 THR A O 1
ATOM 909 N N . ALA A 1 114 ? 18.815 22.197 -43.784 1.00 36.72 114 ALA A N 1
ATOM 910 C CA . ALA A 1 114 ? 17.581 22.676 -43.176 1.00 36.72 114 ALA A CA 1
ATOM 911 C C . ALA A 1 114 ? 17.914 23.830 -42.219 1.00 36.72 114 ALA A C 1
ATOM 913 O O . ALA A 1 114 ? 18.467 23.633 -41.136 1.00 36.72 114 ALA A O 1
ATOM 914 N N . HIS A 1 115 ? 17.581 25.040 -42.662 1.00 38.19 115 HIS A N 1
ATOM 915 C CA . HIS A 1 115 ? 17.374 26.211 -41.824 1.00 38.19 115 HIS A CA 1
ATOM 916 C C . HIS A 1 115 ? 16.450 25.858 -40.651 1.00 38.19 115 HIS A C 1
ATOM 918 O O . HIS A 1 115 ? 15.318 25.432 -40.867 1.00 38.19 115 HIS A O 1
ATOM 924 N N . ILE A 1 116 ? 16.901 26.091 -39.420 1.00 36.31 116 ILE A N 1
ATOM 925 C CA . ILE A 1 116 ? 15.991 26.246 -38.284 1.00 36.31 116 ILE A CA 1
ATOM 926 C C . ILE A 1 116 ? 16.109 27.697 -37.845 1.00 36.31 116 ILE A C 1
ATOM 928 O O . ILE A 1 116 ? 17.068 28.106 -37.192 1.00 36.31 116 ILE A O 1
ATOM 932 N N . SER A 1 117 ? 15.143 28.477 -38.313 1.00 34.22 117 SER A N 1
ATOM 933 C CA . SER A 1 117 ? 14.872 29.832 -37.869 1.00 34.22 117 SER A CA 1
ATOM 934 C C . SER A 1 117 ? 14.475 29.803 -36.395 1.00 34.22 117 SER A C 1
ATOM 936 O O . SER A 1 117 ? 13.546 29.097 -36.006 1.00 34.22 117 SER A O 1
ATOM 938 N N . ASN A 1 118 ? 15.170 30.599 -35.588 1.00 37.00 118 ASN A N 1
ATOM 939 C CA . ASN A 1 118 ? 14.688 31.020 -34.283 1.00 37.00 118 ASN A CA 1
ATOM 940 C C . ASN A 1 118 ? 13.493 31.957 -34.490 1.00 37.00 118 ASN A C 1
ATOM 942 O O . ASN A 1 118 ? 13.604 32.966 -35.188 1.00 37.00 118 ASN A O 1
ATOM 946 N N . THR A 1 119 ? 12.364 31.662 -33.856 1.00 36.38 119 THR A N 1
ATOM 947 C CA . THR A 1 119 ? 11.349 32.669 -33.533 1.00 36.38 119 THR A CA 1
ATOM 948 C C . THR A 1 119 ? 10.796 32.343 -32.155 1.00 36.38 119 THR A C 1
ATOM 950 O O . THR A 1 119 ? 10.534 31.189 -31.822 1.00 36.38 119 THR A O 1
ATOM 953 N N . GLU A 1 120 ? 10.762 33.377 -31.330 1.00 40.94 120 GLU A N 1
ATOM 954 C CA . GLU A 1 120 ? 10.561 33.344 -29.893 1.00 40.94 120 GLU A CA 1
ATOM 955 C C . GLU A 1 120 ? 9.071 33.260 -29.499 1.00 40.94 120 GLU A C 1
ATOM 957 O O . GLU A 1 120 ? 8.183 33.555 -30.294 1.00 40.94 120 GLU A O 1
ATOM 962 N N . MET A 1 121 ? 8.865 32.984 -28.203 1.00 36.50 121 MET A N 1
ATOM 963 C CA . MET A 1 121 ? 7.750 33.409 -27.336 1.00 36.50 121 MET A CA 1
ATOM 964 C C . MET A 1 121 ? 6.507 32.507 -27.154 1.00 36.50 121 MET A C 1
ATOM 966 O O . MET A 1 121 ? 5.552 32.520 -27.917 1.00 36.50 121 MET A O 1
ATOM 970 N N . SER A 1 122 ? 6.495 31.922 -25.946 1.00 34.53 122 SER A N 1
ATOM 971 C CA . SER A 1 122 ? 5.400 31.875 -24.959 1.00 34.53 122 SER A CA 1
ATOM 972 C C . SER A 1 122 ? 4.274 30.830 -25.028 1.00 34.53 122 SER A C 1
ATOM 974 O O . SER A 1 122 ? 3.382 30.874 -25.861 1.00 34.53 122 SER A O 1
ATOM 976 N N . SER A 1 123 ? 4.254 30.040 -23.943 1.00 37.03 123 SER A N 1
ATOM 977 C CA . SER A 1 123 ? 3.091 29.591 -23.161 1.00 37.03 123 SER A CA 1
ATOM 978 C C . SER A 1 123 ? 2.024 28.733 -23.850 1.00 37.03 123 SER A C 1
ATOM 980 O O . SER A 1 123 ? 1.094 29.248 -24.453 1.00 37.03 123 SER A O 1
ATOM 982 N N . SER A 1 124 ? 2.048 27.423 -23.597 1.00 35.41 124 SER A N 1
ATOM 983 C CA . SER A 1 124 ? 0.984 26.721 -22.857 1.00 35.41 124 SER A CA 1
ATOM 984 C C . SER A 1 124 ? 1.246 25.211 -22.857 1.00 35.41 124 SER A C 1
ATOM 986 O O . SER A 1 124 ? 1.962 24.667 -23.691 1.00 35.41 124 SER A O 1
ATOM 988 N N . ARG A 1 125 ? 0.707 24.563 -21.832 1.00 49.66 125 ARG A N 1
ATOM 989 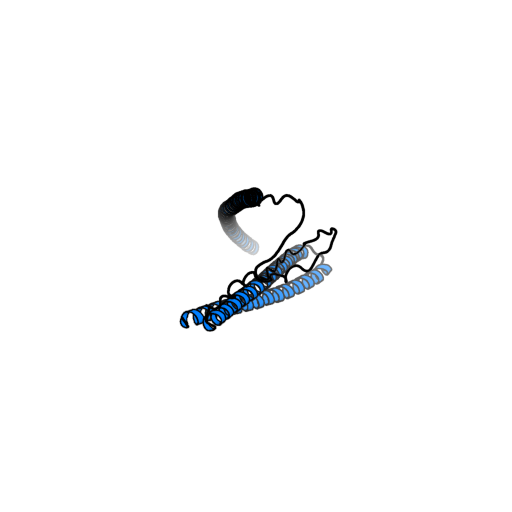C CA . ARG A 1 125 ? 0.839 23.157 -21.457 1.00 49.66 125 ARG A CA 1
ATOM 990 C C . ARG A 1 125 ? 0.017 22.256 -22.390 1.00 49.66 125 ARG A C 1
ATOM 992 O O . ARG A 1 125 ? -0.968 22.711 -22.955 1.00 49.66 125 ARG A O 1
ATOM 999 N N . HIS A 1 126 ? 0.376 20.968 -22.382 1.00 40.16 126 HIS A N 1
ATOM 1000 C CA . HIS A 1 126 ? -0.335 19.811 -22.955 1.00 40.16 126 HIS A CA 1
ATOM 1001 C C . HIS A 1 126 ? -0.188 19.585 -24.468 1.00 40.16 126 HIS A C 1
ATOM 1003 O O . HIS A 1 126 ? -1.087 19.925 -25.213 1.00 40.16 126 HIS A O 1
ATOM 1009 N N . GLU A 1 127 ? 0.923 18.961 -24.889 1.00 38.72 127 GLU A N 1
ATOM 1010 C CA . GLU A 1 127 ? 1.020 17.988 -26.009 1.00 38.72 127 GLU A CA 1
ATOM 1011 C C . GLU A 1 127 ? 2.500 17.743 -26.361 1.00 38.72 127 GLU A C 1
ATOM 1013 O O . GLU A 1 127 ? 3.032 18.269 -27.331 1.00 38.72 127 GLU A O 1
ATOM 1018 N N . LEU A 1 128 ? 3.227 16.957 -25.560 1.00 39.22 128 LEU A N 1
ATOM 1019 C CA . LEU A 1 128 ? 4.590 16.522 -25.919 1.00 39.22 128 LEU A CA 1
ATOM 1020 C C . LEU A 1 128 ? 4.850 15.068 -25.505 1.00 39.22 128 LEU A C 1
ATOM 1022 O O . LEU A 1 128 ? 5.872 14.756 -24.902 1.00 39.22 128 LEU A O 1
ATOM 1026 N N . LEU A 1 129 ? 3.927 14.159 -25.833 1.00 42.62 129 LEU A N 1
ATOM 1027 C CA . LEU A 1 129 ? 4.141 12.715 -25.652 1.00 42.62 129 LEU A CA 1
ATOM 1028 C C . LEU A 1 129 ? 3.816 11.864 -26.889 1.00 42.62 129 LEU A C 1
ATOM 1030 O O . LEU A 1 129 ? 3.595 10.669 -26.764 1.00 42.62 129 LEU A O 1
ATOM 1034 N N . LEU A 1 130 ? 3.849 12.439 -28.096 1.00 43.84 130 LEU A N 1
ATOM 1035 C CA . LEU A 1 130 ? 3.660 11.686 -29.350 1.00 43.84 130 LEU A CA 1
ATOM 1036 C C . LEU A 1 130 ? 4.614 12.140 -30.472 1.00 43.84 130 LEU A C 1
ATOM 1038 O O . LEU A 1 130 ? 4.254 12.183 -31.643 1.00 43.84 130 LEU A O 1
ATOM 1042 N N . SER A 1 131 ? 5.863 12.472 -30.134 1.00 42.00 131 SER A N 1
ATOM 1043 C CA . SER A 1 131 ? 6.917 12.647 -31.148 1.00 42.00 131 SER A CA 1
ATOM 1044 C C . SER A 1 131 ? 8.244 12.033 -30.710 1.00 42.00 131 SER A C 1
ATOM 1046 O O . SER A 1 131 ? 9.326 12.587 -30.875 1.00 42.00 131 SER A O 1
ATOM 1048 N N . THR A 1 132 ? 8.181 10.814 -30.189 1.00 41.72 132 THR A N 1
ATOM 1049 C CA . THR A 1 132 ? 9.258 9.845 -30.380 1.00 41.72 132 THR A CA 1
ATOM 1050 C C . THR A 1 132 ? 9.077 9.226 -31.764 1.00 41.72 132 THR A C 1
ATOM 1052 O O . THR A 1 132 ? 8.757 8.050 -31.908 1.00 41.72 132 THR A O 1
ATOM 1055 N N . LYS A 1 133 ? 9.318 10.018 -32.822 1.00 44.44 133 LYS A N 1
ATOM 1056 C CA . LYS A 1 133 ? 9.741 9.452 -34.110 1.00 44.44 133 LYS A CA 1
ATOM 1057 C C . LYS A 1 133 ? 11.114 8.828 -33.885 1.00 44.44 133 LYS A C 1
ATOM 1059 O O . LYS A 1 133 ? 12.160 9.456 -34.014 1.00 44.44 133 LYS A O 1
ATOM 1064 N N . SER A 1 134 ? 11.023 7.606 -33.382 1.00 42.41 134 SER A N 1
ATOM 1065 C CA . SER A 1 134 ? 11.960 6.509 -33.423 1.00 42.41 134 SER A CA 1
ATOM 1066 C C . SER A 1 134 ? 13.205 6.802 -34.262 1.00 42.41 134 SER A C 1
ATOM 1068 O O . SER A 1 134 ? 13.167 6.829 -35.490 1.00 42.41 134 SER A O 1
ATOM 1070 N N . ARG A 1 135 ? 14.350 6.945 -33.589 1.00 44.84 135 ARG A N 1
ATOM 1071 C CA . ARG A 1 135 ? 15.672 6.784 -34.214 1.00 44.84 135 ARG A CA 1
ATOM 1072 C C . ARG A 1 135 ? 15.987 5.294 -34.445 1.00 44.84 135 ARG A C 1
ATOM 1074 O O . ARG A 1 135 ? 17.127 4.887 -34.257 1.00 44.84 135 ARG A O 1
ATOM 1081 N N . LEU A 1 136 ? 14.995 4.479 -34.822 1.00 48.62 136 LEU A N 1
ATOM 1082 C CA . LEU A 1 136 ? 15.186 3.094 -35.274 1.00 48.62 136 LEU A CA 1
ATOM 1083 C C . LEU A 1 136 ? 15.182 2.972 -36.806 1.00 48.62 136 LEU A C 1
ATOM 1085 O O . LEU A 1 136 ? 15.266 1.868 -37.330 1.00 48.62 136 LEU A O 1
ATOM 1089 N N . CYS A 1 137 ? 15.188 4.083 -37.551 1.00 46.62 137 CYS A N 1
ATOM 1090 C CA . CYS A 1 137 ? 15.350 4.072 -39.014 1.00 46.62 137 CYS A CA 1
ATOM 1091 C C . CYS A 1 137 ? 16.772 3.690 -39.490 1.00 46.62 137 CYS A C 1
ATOM 1093 O O . CYS A 1 137 ? 17.159 4.031 -40.601 1.00 46.62 137 CYS A O 1
ATOM 1095 N N . TYR A 1 138 ? 17.569 2.994 -38.673 1.00 47.31 138 TYR A N 1
ATOM 1096 C CA . TYR A 1 138 ? 18.921 2.536 -39.023 1.00 47.31 138 TYR A CA 1
ATOM 1097 C C . TYR A 1 138 ? 18.993 1.014 -39.255 1.00 47.31 138 TYR A C 1
ATOM 1099 O O . TYR A 1 138 ? 20.028 0.390 -39.043 1.00 47.31 138 TYR A O 1
ATOM 1107 N N . LEU A 1 139 ? 17.886 0.406 -39.700 1.00 48.44 139 LEU A N 1
ATOM 1108 C CA . LEU A 1 139 ? 17.817 -0.989 -40.1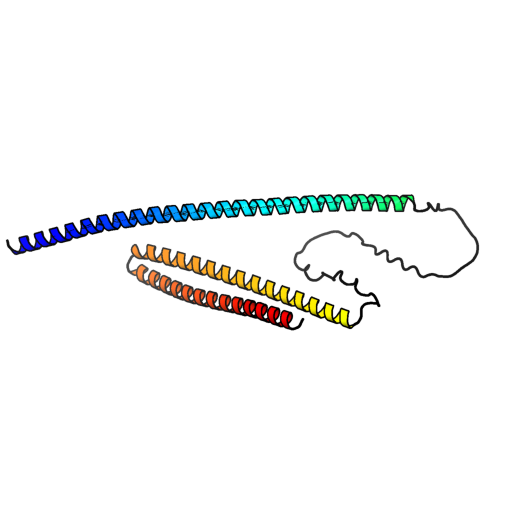71 1.00 48.44 139 LEU A CA 1
ATOM 1109 C C . LEU A 1 139 ? 17.285 -1.083 -41.611 1.00 48.44 139 LEU A C 1
ATOM 1111 O O . LEU A 1 139 ? 16.734 -2.099 -42.031 1.00 48.44 139 LEU A O 1
ATOM 1115 N N . GLU A 1 140 ? 17.477 -0.030 -42.401 1.00 47.47 140 GLU A N 1
ATOM 1116 C CA . GLU A 1 140 ? 17.169 -0.021 -43.834 1.00 47.47 140 GLU A CA 1
ATOM 1117 C C . GLU A 1 140 ? 18.374 -0.473 -44.678 1.00 47.47 140 GLU A C 1
ATOM 1119 O O . GLU A 1 140 ? 18.606 -0.011 -45.789 1.00 47.47 140 GLU A O 1
ATOM 1124 N N . SER A 1 141 ? 19.181 -1.393 -44.140 1.00 51.69 141 SER A N 1
ATOM 1125 C CA . SER A 1 141 ? 20.247 -2.026 -44.912 1.00 51.69 141 SER A CA 1
ATOM 1126 C C . SER A 1 141 ? 19.640 -3.137 -45.789 1.00 51.69 141 SER A C 1
ATOM 1128 O O . SER A 1 141 ? 18.924 -3.993 -45.255 1.00 51.69 141 SER A O 1
ATOM 1130 N N . PRO A 1 142 ? 19.916 -3.185 -47.108 1.00 55.62 142 PRO A N 1
ATOM 1131 C CA . PRO A 1 142 ? 19.419 -4.232 -48.013 1.00 55.62 142 PRO A CA 1
ATOM 1132 C C . PRO A 1 142 ? 19.836 -5.662 -47.623 1.00 55.62 142 PRO A C 1
ATOM 1134 O O . PRO A 1 142 ? 19.306 -6.626 -48.162 1.00 55.62 142 PRO A O 1
ATOM 1137 N N . ALA A 1 143 ? 20.778 -5.804 -46.683 1.00 57.38 143 ALA A N 1
ATOM 1138 C CA . ALA A 1 143 ? 21.343 -7.071 -46.226 1.00 57.38 143 ALA A CA 1
ATOM 1139 C C . ALA A 1 143 ? 20.533 -7.780 -45.119 1.00 57.38 143 ALA A C 1
ATOM 1141 O O . ALA A 1 143 ? 20.903 -8.874 -44.695 1.00 57.38 143 ALA A O 1
ATOM 1142 N N . ILE A 1 144 ? 19.446 -7.182 -44.620 1.00 60.88 144 ILE A N 1
ATOM 1143 C CA . ILE A 1 144 ? 18.617 -7.784 -43.567 1.00 60.88 144 ILE A CA 1
ATOM 1144 C C . ILE A 1 144 ? 17.456 -8.535 -44.225 1.00 60.88 144 ILE A C 1
ATOM 1146 O O . ILE A 1 144 ? 16.534 -7.905 -44.749 1.00 60.88 144 ILE A O 1
ATOM 1150 N N . SER A 1 145 ? 17.504 -9.874 -44.179 1.00 72.44 145 SER A N 1
ATOM 1151 C CA . SER A 1 145 ? 16.427 -10.758 -44.655 1.00 72.44 145 SER A CA 1
ATOM 1152 C C . SER A 1 145 ? 15.064 -10.321 -44.098 1.00 72.44 145 SER A C 1
ATOM 1154 O O . SER A 1 145 ? 14.970 -9.877 -42.948 1.00 72.44 145 SER A O 1
ATOM 1156 N N . GLY A 1 146 ? 14.000 -10.459 -44.899 1.00 73.06 146 GLY A N 1
ATOM 1157 C CA . GLY A 1 146 ? 12.626 -10.148 -44.483 1.00 73.06 146 GLY A CA 1
ATOM 1158 C C . GLY A 1 146 ? 12.234 -10.839 -43.172 1.00 73.06 146 GLY A C 1
ATOM 1159 O O . GLY A 1 146 ? 11.576 -10.231 -42.329 1.00 73.06 146 GLY A O 1
ATOM 1160 N N . ASP A 1 147 ? 12.754 -12.044 -42.936 1.00 75.62 147 ASP A N 1
ATOM 1161 C CA . ASP A 1 147 ? 12.535 -12.809 -41.705 1.00 75.62 147 ASP A CA 1
ATOM 1162 C C . ASP A 1 147 ? 13.104 -12.117 -40.466 1.00 75.62 147 ASP A C 1
ATOM 1164 O O . ASP A 1 147 ? 12.468 -12.083 -39.414 1.00 75.62 147 ASP A O 1
ATOM 1168 N N . THR A 1 148 ? 14.285 -11.510 -40.582 1.00 80.31 148 THR A N 1
ATOM 1169 C CA . THR A 1 148 ? 14.903 -10.767 -39.480 1.00 80.31 148 THR A CA 1
ATOM 1170 C C . THR A 1 148 ? 14.095 -9.510 -39.165 1.00 80.31 148 THR A C 1
ATOM 1172 O O . THR A 1 148 ? 13.881 -9.202 -37.996 1.00 80.31 148 THR A O 1
ATOM 1175 N N . LYS A 1 149 ? 13.571 -8.813 -40.183 1.00 80.19 149 LYS A N 1
ATOM 1176 C CA . LYS A 1 149 ? 12.681 -7.653 -39.982 1.00 80.19 149 LYS A CA 1
ATOM 1177 C C . LYS A 1 149 ? 11.373 -8.051 -39.293 1.00 80.19 149 LYS A C 1
ATOM 1179 O O . LYS A 1 149 ? 10.902 -7.325 -38.423 1.00 80.19 149 LYS A O 1
ATOM 1184 N N . ASN A 1 150 ? 10.813 -9.208 -39.639 1.00 82.50 150 ASN A N 1
ATOM 1185 C CA . ASN A 1 150 ? 9.606 -9.727 -38.996 1.00 82.50 150 ASN A CA 1
ATOM 1186 C C . ASN A 1 150 ? 9.859 -10.101 -37.528 1.00 82.50 150 ASN A C 1
ATOM 1188 O O . ASN A 1 150 ? 9.074 -9.711 -36.668 1.00 82.50 150 ASN A O 1
ATOM 1192 N N . LYS A 1 151 ? 10.982 -10.761 -37.216 1.00 85.62 151 LYS A N 1
ATOM 1193 C CA . LYS A 1 151 ? 11.384 -11.051 -35.826 1.00 85.62 151 LYS A CA 1
ATOM 1194 C C . LYS A 1 151 ? 11.552 -9.775 -34.994 1.00 85.62 151 LYS A C 1
ATOM 1196 O O . LYS A 1 151 ? 11.075 -9.722 -33.867 1.00 85.62 151 LYS A O 1
ATOM 1201 N N . TRP A 1 152 ? 12.157 -8.728 -35.562 1.00 87.62 152 TRP A N 1
ATOM 1202 C CA . TRP A 1 152 ? 12.276 -7.426 -34.892 1.00 87.62 152 TRP A CA 1
ATOM 1203 C C . TRP A 1 152 ? 10.923 -6.778 -34.592 1.00 87.62 152 TRP A C 1
ATOM 1205 O O . TRP A 1 152 ? 10.744 -6.258 -33.496 1.00 87.62 152 TRP A O 1
ATOM 1215 N N . LYS A 1 153 ? 9.962 -6.849 -35.521 1.00 84.31 153 LYS A N 1
ATOM 1216 C CA . LYS A 1 153 ? 8.601 -6.335 -35.294 1.00 84.31 153 LYS A CA 1
ATOM 1217 C C . LYS A 1 153 ? 7.873 -7.072 -34.170 1.00 84.31 153 LYS A C 1
ATOM 1219 O O . LYS A 1 153 ? 7.174 -6.437 -33.392 1.00 84.31 153 LYS A O 1
ATOM 1224 N N . VAL A 1 154 ? 8.044 -8.393 -34.073 1.00 85.69 154 VAL A N 1
ATOM 1225 C CA . VAL A 1 154 ? 7.461 -9.188 -32.977 1.00 85.69 154 VAL A CA 1
ATOM 1226 C C . VAL A 1 154 ? 8.031 -8.742 -31.630 1.00 85.69 154 VAL A C 1
ATOM 1228 O O . VAL A 1 154 ? 7.266 -8.485 -30.708 1.00 85.69 154 VAL A O 1
ATOM 1231 N N . ILE A 1 155 ? 9.352 -8.566 -31.542 1.00 86.06 155 ILE A N 1
ATOM 1232 C CA . ILE A 1 155 ? 10.014 -8.078 -30.322 1.00 86.06 155 ILE A CA 1
ATOM 1233 C C . ILE A 1 155 ? 9.544 -6.661 -29.962 1.00 86.06 155 ILE A C 1
ATOM 1235 O O . ILE A 1 155 ? 9.295 -6.366 -28.796 1.00 86.06 155 ILE A O 1
ATOM 1239 N N . GLU A 1 156 ? 9.404 -5.773 -30.949 1.00 84.44 156 GLU A N 1
ATOM 1240 C CA . GLU A 1 156 ? 8.905 -4.410 -30.734 1.00 84.44 156 GLU A CA 1
ATOM 1241 C C . GLU A 1 156 ? 7.477 -4.411 -30.165 1.00 84.44 156 GLU A C 1
ATOM 1243 O O . GLU A 1 156 ? 7.197 -3.695 -29.200 1.00 84.44 156 GLU A O 1
ATOM 1248 N N . GLU A 1 157 ? 6.601 -5.266 -30.696 1.00 87.25 157 GLU A N 1
ATOM 1249 C CA . GLU A 1 157 ? 5.230 -5.415 -30.203 1.00 87.25 157 GLU A CA 1
ATOM 1250 C C . GLU A 1 157 ? 5.186 -6.034 -28.795 1.00 87.25 157 GLU A C 1
ATOM 1252 O O . GLU A 1 157 ? 4.452 -5.549 -27.935 1.00 87.25 157 GLU A O 1
ATOM 1257 N N . GLN A 1 158 ? 6.026 -7.034 -28.504 1.00 87.56 158 GLN A N 1
ATOM 1258 C CA . GLN A 1 158 ? 6.161 -7.610 -27.159 1.00 87.56 158 GLN A CA 1
ATOM 1259 C C . GLN A 1 158 ? 6.598 -6.558 -26.132 1.00 87.56 158 GLN A C 1
ATOM 1261 O O . GLN A 1 158 ? 5.982 -6.429 -25.075 1.00 87.56 158 GLN A O 1
ATOM 1266 N N . ILE A 1 159 ? 7.622 -5.755 -26.444 1.00 86.38 159 ILE A N 1
ATOM 1267 C CA . ILE A 1 159 ? 8.100 -4.684 -25.555 1.00 86.38 159 ILE A CA 1
ATOM 1268 C C . ILE A 1 159 ? 6.995 -3.655 -25.304 1.00 86.38 159 ILE A C 1
ATOM 1270 O O . ILE A 1 159 ? 6.807 -3.210 -24.170 1.00 86.38 159 ILE A O 1
ATOM 1274 N N . LYS A 1 160 ? 6.253 -3.276 -26.348 1.00 87.44 160 LYS A N 1
ATOM 1275 C CA . LYS A 1 160 ? 5.138 -2.334 -26.233 1.00 87.44 160 LYS A CA 1
ATOM 1276 C C . LYS A 1 160 ? 4.026 -2.888 -25.341 1.00 87.44 160 LYS A C 1
ATOM 1278 O O . LYS A 1 160 ? 3.549 -2.168 -24.465 1.00 87.44 160 LYS A O 1
ATOM 1283 N N . ASN A 1 161 ? 3.664 -4.156 -25.511 1.00 87.50 161 ASN A N 1
ATOM 1284 C CA . ASN A 1 161 ? 2.654 -4.814 -24.685 1.00 87.50 161 ASN A CA 1
ATOM 1285 C C . ASN A 1 161 ? 3.096 -4.905 -23.220 1.00 87.50 161 ASN A C 1
ATOM 1287 O O . ASN A 1 161 ? 2.317 -4.555 -22.336 1.00 87.50 161 ASN A O 1
ATOM 1291 N N . LEU A 1 162 ? 4.357 -5.258 -22.952 1.00 88.06 162 LEU A N 1
ATOM 1292 C CA . LEU A 1 162 ? 4.919 -5.245 -21.597 1.00 88.06 162 LEU A CA 1
ATOM 1293 C C . LEU A 1 162 ? 4.882 -3.848 -20.967 1.00 88.06 162 LEU A C 1
ATOM 1295 O O . LEU A 1 162 ? 4.580 -3.709 -19.783 1.00 88.06 162 LEU A O 1
ATOM 1299 N N . LEU A 1 163 ? 5.164 -2.800 -21.745 1.00 90.06 163 LEU A N 1
ATOM 1300 C CA . LEU A 1 163 ? 5.113 -1.428 -21.251 1.00 90.06 163 LEU A CA 1
ATOM 1301 C C . LEU A 1 163 ? 3.681 -1.006 -20.891 1.00 90.06 163 LEU A C 1
ATOM 1303 O O . LEU A 1 163 ? 3.472 -0.453 -19.814 1.00 90.06 163 LEU A O 1
ATOM 1307 N N . ILE A 1 164 ? 2.706 -1.293 -21.760 1.00 91.69 164 ILE A N 1
ATOM 1308 C CA . ILE A 1 164 ? 1.285 -0.986 -21.522 1.00 91.69 164 ILE A CA 1
ATOM 1309 C C . ILE A 1 164 ? 0.771 -1.734 -20.289 1.00 91.69 164 ILE A C 1
ATOM 1311 O O . ILE A 1 164 ? 0.118 -1.137 -19.431 1.00 91.69 164 ILE A O 1
ATOM 1315 N N . LYS A 1 165 ? 1.095 -3.024 -20.163 1.00 88.38 165 LYS A N 1
ATOM 1316 C CA . LYS A 1 165 ? 0.737 -3.832 -18.991 1.00 88.38 165 LYS A CA 1
ATOM 1317 C C . LYS A 1 165 ? 1.345 -3.261 -17.711 1.00 88.38 165 LYS A C 1
ATOM 1319 O O . LYS A 1 165 ? 0.633 -3.061 -16.733 1.00 88.38 165 LYS A O 1
ATOM 1324 N N . LYS A 1 166 ? 2.638 -2.917 -17.730 1.00 88.88 166 LYS A N 1
ATOM 1325 C CA . LYS A 1 166 ? 3.325 -2.306 -16.583 1.00 88.88 166 LYS A CA 1
ATOM 1326 C C . LYS A 1 166 ? 2.695 -0.976 -16.163 1.00 88.88 166 LYS A C 1
ATOM 1328 O O . LYS A 1 166 ? 2.562 -0.719 -14.967 1.00 88.88 166 LYS A O 1
ATOM 1333 N N . GLU A 1 167 ? 2.322 -0.136 -17.124 1.00 93.00 167 GLU A N 1
ATOM 1334 C CA . GLU A 1 167 ? 1.611 1.115 -16.847 1.00 93.00 167 GLU A CA 1
ATOM 1335 C C . GLU A 1 167 ? 0.246 0.833 -16.206 1.00 93.00 167 GLU A C 1
ATOM 1337 O O . GLU A 1 167 ? -0.076 1.402 -15.167 1.00 93.00 167 GLU A O 1
ATOM 1342 N N . THR A 1 168 ? -0.510 -0.119 -16.758 1.00 94.19 168 THR A N 1
ATOM 1343 C CA . THR A 1 168 ? -1.821 -0.539 -16.232 1.00 94.19 168 THR A CA 1
ATOM 1344 C C . THR A 1 168 ? -1.716 -1.027 -14.785 1.00 94.19 168 THR A C 1
ATOM 1346 O O . THR A 1 168 ? -2.428 -0.530 -13.917 1.00 94.19 168 THR A O 1
ATOM 1349 N N . LEU A 1 169 ? -0.760 -1.916 -14.492 1.00 92.50 169 LEU A N 1
ATOM 1350 C CA . LEU A 1 169 ? -0.483 -2.386 -13.130 1.00 92.50 169 LEU A CA 1
ATOM 1351 C C . LEU A 1 169 ? -0.092 -1.239 -12.192 1.00 92.50 169 LEU A C 1
ATOM 1353 O O . LEU A 1 169 ? -0.470 -1.236 -11.024 1.00 92.50 169 LEU A O 1
ATOM 1357 N N . THR A 1 170 ? 0.663 -0.254 -12.679 1.00 93.81 170 THR A N 1
ATOM 1358 C CA . THR A 1 170 ? 1.042 0.918 -11.875 1.00 93.81 170 THR A CA 1
ATOM 1359 C C . THR A 1 170 ? -0.184 1.756 -11.513 1.00 93.81 170 THR A C 1
ATOM 1361 O O . THR A 1 170 ? -0.313 2.183 -10.368 1.00 93.81 170 THR A O 1
ATOM 1364 N N . ILE A 1 171 ? -1.100 1.967 -12.461 1.00 94.31 171 ILE A N 1
ATOM 1365 C CA . ILE A 1 171 ? -2.357 2.690 -12.228 1.00 94.31 171 ILE A CA 1
ATOM 1366 C C . ILE A 1 171 ? -3.211 1.946 -11.196 1.00 94.31 171 ILE A C 1
ATOM 1368 O O . ILE A 1 171 ? -3.575 2.538 -10.184 1.00 94.31 171 ILE A O 1
ATOM 1372 N N . MET A 1 172 ? -3.443 0.646 -11.396 1.00 94.81 172 MET A N 1
ATOM 1373 C CA . MET A 1 172 ? -4.248 -0.169 -10.480 1.00 94.81 172 MET A CA 1
ATOM 1374 C C . MET A 1 172 ? -3.659 -0.213 -9.066 1.00 94.81 172 MET A C 1
ATOM 1376 O O . MET A 1 172 ? -4.380 -0.044 -8.091 1.00 94.81 172 MET A O 1
ATOM 1380 N N . ASN A 1 173 ? -2.338 -0.368 -8.931 1.00 91.62 173 ASN A N 1
ATOM 1381 C CA . ASN A 1 173 ? -1.685 -0.341 -7.620 1.00 91.62 173 ASN A CA 1
ATOM 1382 C C . ASN A 1 173 ? -1.851 1.016 -6.916 1.00 91.62 173 ASN A C 1
ATOM 1384 O O . ASN A 1 173 ? -2.107 1.056 -5.713 1.00 91.62 173 ASN A O 1
ATOM 1388 N N . ASN A 1 174 ? -1.767 2.126 -7.656 1.00 92.56 174 ASN A N 1
ATOM 1389 C CA . ASN A 1 174 ? -2.030 3.449 -7.090 1.00 92.56 174 ASN A CA 1
ATOM 1390 C C . ASN A 1 174 ? -3.491 3.607 -6.638 1.00 92.56 174 ASN A C 1
ATOM 1392 O O . ASN A 1 174 ? -3.751 4.327 -5.674 1.00 92.56 174 ASN A O 1
ATOM 1396 N N . ASP A 1 175 ? -4.445 2.987 -7.332 1.00 94.62 175 ASP A N 1
ATOM 1397 C CA . ASP A 1 175 ? -5.860 3.032 -6.955 1.00 94.62 175 ASP A CA 1
ATOM 1398 C C . ASP A 1 175 ? -6.136 2.188 -5.699 1.00 94.62 175 ASP A C 1
ATOM 1400 O O . ASP A 1 175 ? -6.744 2.701 -4.753 1.00 94.62 175 ASP A O 1
ATOM 1404 N N . ILE A 1 176 ? -5.537 0.996 -5.590 1.00 95.25 176 ILE A N 1
ATOM 1405 C CA . ILE A 1 176 ? -5.537 0.185 -4.360 1.00 95.25 176 ILE A CA 1
ATOM 1406 C C . ILE A 1 176 ? -4.987 0.994 -3.175 1.00 95.25 176 ILE A C 1
ATOM 1408 O O . ILE A 1 176 ? -5.584 1.003 -2.093 1.00 95.25 176 ILE A O 1
ATOM 1412 N N . ASP A 1 177 ? -3.874 1.710 -3.363 1.00 92.81 177 ASP A N 1
ATOM 1413 C CA . ASP A 1 177 ? -3.272 2.543 -2.317 1.00 92.81 177 ASP A CA 1
ATOM 1414 C C . ASP A 1 177 ? -4.213 3.671 -1.853 1.00 92.81 177 ASP A C 1
ATOM 1416 O O . ASP A 1 177 ? -4.316 3.940 -0.649 1.00 92.81 177 ASP A O 1
ATOM 1420 N N . LYS A 1 178 ? -4.953 4.307 -2.775 1.00 94.88 178 LYS A N 1
ATOM 1421 C CA . LYS A 1 178 ? -5.969 5.320 -2.430 1.00 94.88 178 LYS A CA 1
ATOM 1422 C C . LYS A 1 178 ? -7.119 4.714 -1.629 1.00 94.88 178 LYS A C 1
ATOM 1424 O O . LYS A 1 178 ? -7.500 5.285 -0.608 1.00 94.88 178 LYS A O 1
ATOM 1429 N N . LEU A 1 179 ? -7.636 3.554 -2.040 1.00 93.44 179 LEU A N 1
ATOM 1430 C CA . LEU A 1 179 ? -8.705 2.861 -1.315 1.00 93.44 179 LEU A CA 1
ATOM 1431 C C . LEU A 1 179 ? -8.257 2.446 0.095 1.00 93.44 179 LEU A C 1
ATOM 1433 O O . LEU A 1 179 ? -9.016 2.568 1.060 1.00 93.44 179 LEU A O 1
ATOM 1437 N N . ILE A 1 180 ? -7.008 1.993 0.251 1.00 93.94 180 ILE A N 1
ATOM 1438 C CA . ILE A 1 180 ? -6.422 1.668 1.560 1.00 93.94 180 ILE A CA 1
ATOM 1439 C C . ILE A 1 180 ? -6.360 2.910 2.455 1.00 93.94 180 ILE A C 1
ATOM 1441 O O . ILE A 1 180 ? -6.661 2.811 3.653 1.00 93.94 180 ILE A O 1
ATOM 1445 N N . LEU A 1 181 ? -5.977 4.060 1.892 1.00 94.44 181 LEU A N 1
ATOM 1446 C CA . LEU A 1 181 ? -5.931 5.327 2.615 1.00 94.44 181 LEU A CA 1
ATOM 1447 C C . LEU A 1 181 ? -7.330 5.744 3.087 1.00 94.44 181 LEU A C 1
ATOM 1449 O O . LEU A 1 181 ? -7.510 5.991 4.282 1.00 94.44 181 LEU A O 1
ATOM 1453 N N . GLU A 1 182 ? -8.319 5.728 2.190 1.00 95.31 182 GLU A N 1
ATOM 1454 C CA . GLU A 1 182 ? -9.714 6.075 2.491 1.00 95.31 182 GLU A CA 1
ATOM 1455 C C . GLU A 1 182 ? -10.309 5.160 3.571 1.00 95.31 182 GLU A C 1
ATOM 1457 O O . GLU A 1 182 ? -10.872 5.632 4.563 1.00 95.31 182 GLU A O 1
ATOM 1462 N N . ARG A 1 183 ? -10.094 3.843 3.464 1.00 95.75 183 ARG A N 1
ATOM 1463 C CA . ARG A 1 183 ? -10.492 2.877 4.500 1.00 95.75 183 ARG A CA 1
ATOM 1464 C C . ARG A 1 183 ? -9.862 3.217 5.855 1.00 95.75 183 ARG A C 1
ATOM 1466 O O . ARG A 1 183 ? -10.504 3.075 6.900 1.00 95.75 183 ARG A O 1
ATOM 1473 N N . GLY A 1 184 ? -8.601 3.652 5.853 1.00 93.69 184 GLY A N 1
ATOM 1474 C CA . GLY A 1 184 ? -7.891 4.104 7.048 1.00 93.69 184 GLY A CA 1
ATOM 1475 C C . GLY A 1 184 ? -8.511 5.356 7.675 1.00 93.69 184 GLY A C 1
ATOM 1476 O O . GLY A 1 184 ? -8.669 5.410 8.897 1.00 93.69 184 GLY A O 1
ATOM 1477 N N . ASP A 1 185 ? -8.900 6.336 6.859 1.00 94.44 185 ASP A N 1
ATOM 1478 C CA . ASP A 1 185 ? -9.592 7.550 7.303 1.00 94.44 185 ASP A CA 1
ATOM 1479 C C . ASP A 1 185 ? -10.962 7.245 7.911 1.00 94.44 185 ASP A C 1
ATOM 1481 O O . ASP A 1 185 ? -11.238 7.664 9.039 1.00 94.44 185 ASP A O 1
ATOM 1485 N N . ILE A 1 186 ? -11.777 6.430 7.237 1.00 93.19 186 ILE A N 1
ATOM 1486 C CA . ILE A 1 186 ? -13.092 6.006 7.738 1.00 93.19 186 ILE A CA 1
ATOM 1487 C C . ILE A 1 186 ? -12.950 5.234 9.054 1.00 93.19 186 ILE A C 1
ATOM 1489 O O . ILE A 1 186 ? -13.677 5.496 10.015 1.00 93.19 186 ILE A O 1
ATOM 1493 N N . SER A 1 187 ? -11.963 4.339 9.154 1.00 94.50 187 SER A N 1
ATOM 1494 C CA . SER A 1 187 ? -11.672 3.606 10.396 1.00 94.50 187 SER A CA 1
ATOM 1495 C C . SER A 1 187 ? -11.343 4.552 11.558 1.00 94.50 187 SER A C 1
ATOM 1497 O O . SER A 1 187 ? -11.826 4.364 12.680 1.00 94.50 187 SER A O 1
ATOM 1499 N N . ARG A 1 188 ? -10.549 5.603 11.303 1.00 96.00 188 ARG A N 1
ATOM 1500 C CA . ARG A 1 188 ? -10.235 6.640 12.300 1.00 96.00 188 ARG A CA 1
ATOM 1501 C C . ARG A 1 188 ? -11.462 7.468 12.677 1.00 96.00 188 ARG A C 1
ATOM 1503 O O . ARG A 1 188 ? -11.626 7.808 13.855 1.00 96.00 188 ARG A O 1
ATOM 1510 N N . GLU A 1 189 ? -12.325 7.788 11.715 1.00 95.25 189 GLU A N 1
ATOM 1511 C CA . GLU A 1 189 ? -13.563 8.523 11.972 1.00 95.25 189 GLU A CA 1
ATOM 1512 C C . GLU A 1 189 ? -14.523 7.704 12.843 1.00 95.25 189 GLU A C 1
ATOM 1514 O O . GLU A 1 189 ? -15.019 8.222 13.846 1.00 95.25 189 GLU A O 1
ATOM 1519 N N . ILE A 1 190 ? -14.715 6.417 12.538 1.00 93.62 190 ILE A N 1
ATOM 1520 C CA . ILE A 1 190 ? -15.513 5.492 13.354 1.00 93.62 190 ILE A CA 1
ATOM 1521 C C . ILE A 1 190 ? -14.984 5.451 14.788 1.00 93.62 190 ILE A C 1
ATOM 1523 O O . ILE A 1 190 ? -15.758 5.629 15.730 1.00 93.62 190 ILE A O 1
ATOM 1527 N N . ALA A 1 191 ? -13.673 5.264 14.975 1.00 94.06 191 ALA A N 1
ATOM 1528 C CA . ALA A 1 191 ? -13.064 5.237 16.305 1.00 94.06 191 ALA A CA 1
ATOM 1529 C C . ALA A 1 191 ? -13.313 6.548 17.072 1.00 94.06 191 ALA A C 1
ATOM 1531 O O . ALA A 1 191 ? -13.715 6.534 18.236 1.00 94.06 191 ALA A O 1
ATOM 1532 N N . SER A 1 192 ? -13.162 7.689 16.395 1.00 93.88 192 SER A N 1
ATOM 1533 C CA . SER A 1 192 ? -13.419 9.012 16.973 1.00 93.88 192 SER A CA 1
ATOM 1534 C C . SER A 1 192 ? -14.888 9.210 17.358 1.00 93.88 192 SER A C 1
ATOM 1536 O O . SER A 1 192 ? -15.185 9.822 18.385 1.00 93.88 192 SER A O 1
ATOM 1538 N N . LEU A 1 193 ? -15.825 8.706 16.551 1.00 91.94 193 LEU A N 1
ATOM 1539 C CA . LEU A 1 193 ? -17.256 8.766 16.848 1.00 91.94 193 LEU A CA 1
ATOM 1540 C C . LEU A 1 193 ? -17.644 7.831 17.997 1.00 91.94 193 LEU A C 1
ATOM 1542 O O . LEU A 1 193 ? -18.461 8.230 18.823 1.00 91.94 193 LEU A O 1
ATOM 1546 N N . LYS A 1 194 ? -17.032 6.644 18.100 1.00 91.38 194 LYS A N 1
ATOM 1547 C CA . LYS A 1 194 ? -17.233 5.718 19.228 1.00 91.38 194 LYS A CA 1
ATOM 1548 C C . LYS A 1 194 ? -16.808 6.353 20.555 1.00 91.38 194 LYS A C 1
ATOM 1550 O O . LYS A 1 194 ? -17.580 6.314 21.503 1.00 91.38 194 LYS A O 1
ATOM 1555 N N . ILE A 1 195 ? -15.672 7.053 20.593 1.00 91.00 195 ILE A N 1
ATOM 1556 C CA . ILE A 1 195 ? -15.238 7.811 21.785 1.00 91.00 195 ILE A CA 1
ATOM 1557 C C . ILE A 1 195 ? -16.241 8.923 22.132 1.00 91.00 195 ILE A C 1
ATOM 1559 O O . ILE A 1 195 ? -16.621 9.100 23.286 1.00 91.00 195 ILE A O 1
ATOM 1563 N N . LYS A 1 196 ? -16.720 9.676 21.132 1.00 87.88 196 LYS A N 1
ATOM 1564 C CA . LYS A 1 196 ? -17.718 10.744 21.345 1.00 87.88 196 LYS A CA 1
ATOM 1565 C C . LYS A 1 196 ? -19.075 10.209 21.819 1.00 87.88 196 LYS A C 1
ATOM 1567 O O . LYS A 1 196 ? -19.820 10.945 22.469 1.00 87.88 196 LYS A O 1
ATOM 1572 N N . LEU A 1 197 ? -19.403 8.958 21.492 1.00 87.12 197 LEU A N 1
ATOM 1573 C CA . LEU A 1 197 ? -20.646 8.299 21.888 1.00 87.12 197 LEU A CA 1
ATOM 1574 C C . LEU A 1 197 ? -20.715 8.071 23.403 1.00 87.12 197 LEU A C 1
ATOM 1576 O O . LEU A 1 197 ? -21.785 8.242 23.984 1.00 87.12 197 LEU A O 1
ATOM 1580 N N . GLU A 1 198 ? -19.580 7.774 24.044 1.00 82.88 198 GLU A N 1
ATOM 1581 C CA . GLU A 1 198 ? -19.482 7.523 25.491 1.00 82.88 198 GLU A CA 1
ATOM 1582 C C . GLU A 1 198 ? -19.851 8.751 26.349 1.00 82.88 198 GLU A C 1
ATOM 1584 O O . GLU A 1 198 ? -20.255 8.601 27.499 1.00 82.88 198 GLU A O 1
ATOM 1589 N N . GLY A 1 199 ? -19.776 9.966 25.787 1.00 76.62 199 GLY A N 1
ATOM 1590 C CA . GLY A 1 199 ? -20.076 11.227 26.480 1.00 76.62 199 GLY A CA 1
ATOM 1591 C C . GLY A 1 199 ? -21.349 11.955 26.025 1.00 76.62 199 GLY A C 1
ATOM 1592 O O . GLY A 1 199 ? -21.563 13.101 26.421 1.00 76.62 199 GLY A O 1
ATOM 1593 N N . CYS A 1 200 ? -22.181 11.358 25.162 1.00 77.50 200 CYS A N 1
ATOM 1594 C CA . CYS A 1 200 ? -23.268 12.073 24.479 1.00 77.50 200 CYS A CA 1
ATOM 1595 C C . CYS A 1 200 ? -24.648 11.975 25.176 1.00 77.50 200 CYS A C 1
ATOM 1597 O O . CYS A 1 200 ? -25.016 10.919 25.689 1.00 77.50 200 CYS A O 1
ATOM 1599 N N . PRO A 1 201 ? -25.492 13.031 25.135 1.00 72.94 201 PRO A N 1
ATOM 1600 C CA . PRO A 1 201 ? -26.883 12.963 25.595 1.00 72.94 201 PRO A CA 1
ATOM 1601 C C . PRO A 1 201 ? -27.750 12.017 24.736 1.00 72.94 201 PRO A C 1
ATOM 1603 O O . PRO A 1 201 ? -27.583 11.921 23.525 1.00 72.94 201 PRO A O 1
ATOM 1606 N N . LYS A 1 202 ? -28.758 11.356 25.333 1.00 73.62 202 LYS A N 1
ATOM 1607 C CA . LYS A 1 202 ? -29.554 10.261 24.712 1.00 73.62 202 LYS A CA 1
ATOM 1608 C C . LYS A 1 202 ? -30.067 10.509 23.280 1.00 73.62 202 LYS A C 1
ATOM 1610 O O . LYS A 1 202 ? -30.155 9.568 22.498 1.00 73.62 202 LYS A O 1
ATOM 1615 N N . ARG A 1 203 ? -30.401 11.753 22.910 1.00 65.81 203 ARG A N 1
ATOM 1616 C CA . ARG A 1 203 ? -30.875 12.099 21.553 1.00 65.81 203 ARG A CA 1
ATOM 1617 C C . ARG A 1 203 ? -29.752 12.157 20.502 1.00 65.81 203 ARG A C 1
ATOM 1619 O O . ARG A 1 203 ? -30.020 11.874 19.340 1.00 65.81 203 ARG A O 1
ATOM 1626 N N . SER A 1 204 ? -28.514 12.488 20.880 1.00 75.62 204 SER A N 1
ATOM 1627 C CA . SER A 1 204 ? -27.355 12.489 19.970 1.00 75.62 204 SER A CA 1
ATOM 1628 C C . SER A 1 204 ? -26.692 11.115 19.852 1.00 75.62 204 SER A C 1
ATOM 1630 O O . SER A 1 204 ? -26.029 10.860 18.846 1.00 75.62 204 SER A O 1
ATOM 1632 N N . ILE A 1 205 ? -26.936 10.214 20.813 1.00 84.00 205 ILE A N 1
ATOM 1633 C CA . ILE A 1 205 ? -26.477 8.817 20.769 1.00 84.00 205 ILE A CA 1
ATOM 1634 C C . ILE A 1 205 ? -27.010 8.124 19.512 1.00 84.00 205 ILE A C 1
ATOM 1636 O O . ILE A 1 205 ? -26.221 7.651 18.701 1.00 84.00 205 ILE A O 1
ATOM 1640 N N . LYS A 1 206 ? -28.334 8.150 19.286 1.00 87.38 206 LYS A N 1
ATOM 1641 C CA . LYS A 1 206 ? -28.954 7.463 18.138 1.00 87.38 206 LYS A CA 1
ATOM 1642 C C . LYS A 1 206 ? -28.400 7.952 16.793 1.00 87.38 206 LYS A C 1
ATOM 1644 O O . LYS A 1 206 ? -28.010 7.143 15.962 1.00 87.38 206 LYS A O 1
ATOM 1649 N N . ARG A 1 207 ? -28.283 9.272 16.610 1.00 87.56 207 ARG A N 1
ATOM 1650 C CA . ARG A 1 207 ? -27.753 9.874 15.372 1.00 87.56 207 ARG A CA 1
ATOM 1651 C C . ARG A 1 207 ? -26.283 9.523 15.128 1.00 87.56 207 ARG A C 1
ATOM 1653 O O . ARG A 1 207 ? -25.882 9.287 13.994 1.00 87.56 207 ARG A O 1
ATOM 1660 N N . THR A 1 208 ? -25.480 9.507 16.189 1.00 88.38 208 THR A N 1
ATOM 1661 C CA . THR A 1 208 ? -24.059 9.134 16.111 1.00 88.38 208 THR A CA 1
ATOM 1662 C C . THR A 1 208 ? -23.907 7.654 15.781 1.00 88.38 208 THR A C 1
ATOM 1664 O O . THR A 1 208 ? -23.055 7.295 14.978 1.00 88.38 208 THR A O 1
ATOM 1667 N N . GLN A 1 209 ? -24.774 6.810 16.335 1.00 91.56 209 GLN A N 1
ATOM 1668 C CA . GLN A 1 209 ? -24.766 5.375 16.089 1.00 91.56 209 GLN A CA 1
ATOM 1669 C C . GLN A 1 209 ? -25.215 5.021 14.667 1.00 91.56 209 GLN A C 1
ATOM 1671 O O . GLN A 1 209 ? -24.553 4.224 14.016 1.00 91.56 209 GLN A O 1
ATOM 1676 N N . GLU A 1 210 ? -26.246 5.687 14.138 1.00 93.06 210 GLU A N 1
ATOM 1677 C CA . GLU A 1 210 ? -26.629 5.578 12.720 1.00 93.06 210 GLU A CA 1
ATOM 1678 C C . GLU A 1 210 ? -25.491 6.024 11.788 1.00 93.06 210 GLU A C 1
ATOM 1680 O O . GLU A 1 210 ? -25.255 5.405 10.754 1.00 93.06 210 GLU A O 1
ATOM 1685 N N . LYS A 1 211 ? -24.753 7.086 12.148 1.00 94.38 211 LYS A N 1
ATOM 1686 C CA . LYS A 1 211 ? -23.579 7.519 11.378 1.00 94.38 211 LYS A CA 1
ATOM 1687 C C . LYS A 1 211 ? -22.455 6.478 11.421 1.00 94.38 211 LYS A C 1
ATOM 1689 O O . LYS A 1 211 ? -21.869 6.205 10.381 1.00 94.38 211 LYS A O 1
ATOM 1694 N N . ILE A 1 212 ? -22.162 5.909 12.592 1.00 94.50 212 ILE A N 1
ATOM 1695 C CA . ILE A 1 212 ? -21.166 4.837 12.742 1.00 94.50 212 ILE A CA 1
ATOM 1696 C C . ILE A 1 212 ? -21.549 3.638 11.874 1.00 94.50 212 ILE A C 1
ATOM 1698 O O . ILE A 1 212 ? -20.704 3.167 11.127 1.00 94.50 212 ILE A O 1
ATOM 1702 N N . GLN A 1 213 ? -22.812 3.212 11.909 1.00 96.06 213 GLN A N 1
ATOM 1703 C CA . GLN A 1 213 ? -23.290 2.080 11.117 1.00 96.06 213 GLN A CA 1
ATOM 1704 C C . GLN A 1 213 ? -23.099 2.311 9.611 1.00 96.06 213 GLN A C 1
ATOM 1706 O O . GLN A 1 213 ? -22.548 1.457 8.929 1.00 96.06 213 GLN A O 1
ATOM 1711 N N . ARG A 1 214 ? -23.455 3.498 9.098 1.00 95.94 214 ARG A N 1
ATOM 1712 C CA . ARG A 1 214 ? -23.214 3.844 7.684 1.00 95.94 214 ARG A CA 1
ATOM 1713 C C . ARG A 1 214 ? -21.731 3.837 7.322 1.00 95.94 214 ARG A C 1
ATOM 1715 O O . ARG A 1 214 ? -21.375 3.420 6.228 1.00 95.94 214 ARG A O 1
ATOM 1722 N N . LEU A 1 215 ? -20.872 4.316 8.225 1.00 96.00 215 LEU A N 1
ATOM 1723 C CA . LEU A 1 215 ? -19.426 4.306 8.008 1.00 96.00 215 LEU A CA 1
ATOM 1724 C C . LEU A 1 215 ? -18.855 2.878 8.028 1.00 96.00 215 LEU A C 1
ATOM 1726 O O . LEU A 1 215 ? -17.942 2.573 7.263 1.00 96.00 215 LEU A O 1
ATOM 1730 N N . GLU A 1 216 ? -19.395 2.000 8.875 1.00 95.44 216 GLU A N 1
ATOM 1731 C CA . GLU A 1 216 ? -19.042 0.576 8.926 1.00 95.44 216 GLU A CA 1
ATOM 1732 C C . GLU A 1 216 ? -19.467 -0.147 7.636 1.00 95.44 216 GLU A C 1
ATOM 1734 O O . GLU A 1 216 ? -18.660 -0.882 7.071 1.00 95.44 216 GLU A O 1
ATOM 1739 N N . GLU A 1 217 ? -20.658 0.145 7.104 1.00 97.25 217 GLU A N 1
ATOM 1740 C CA . GLU A 1 217 ? -21.104 -0.341 5.789 1.00 97.25 217 GLU A CA 1
ATOM 1741 C C . GLU A 1 217 ? -20.167 0.136 4.668 1.00 97.25 217 GLU A C 1
ATOM 1743 O O . GLU A 1 217 ? -19.703 -0.665 3.858 1.00 97.25 217 GLU A O 1
ATOM 1748 N N . THR A 1 218 ? -19.800 1.425 4.639 1.00 96.06 218 THR A N 1
ATOM 1749 C CA . THR A 1 218 ? -18.842 1.919 3.635 1.00 96.06 218 THR A CA 1
ATOM 1750 C C . THR A 1 218 ? -17.466 1.269 3.771 1.00 96.06 218 THR A C 1
ATOM 1752 O O . THR A 1 218 ? -16.828 0.972 2.764 1.00 96.06 218 THR A O 1
ATOM 1755 N N . LEU A 1 219 ? -17.014 0.981 4.995 1.00 95.88 219 LEU A N 1
ATOM 1756 C CA . LEU A 1 219 ? -15.750 0.287 5.234 1.00 95.88 219 LEU A CA 1
ATOM 1757 C C . LEU A 1 219 ? -15.779 -1.126 4.638 1.00 95.88 219 LEU A C 1
ATOM 1759 O O . LEU A 1 219 ? -14.810 -1.529 3.995 1.00 95.88 219 LEU A O 1
ATOM 1763 N N . GLU A 1 220 ? -16.888 -1.850 4.797 1.00 95.62 220 GLU A N 1
ATOM 1764 C CA . GLU A 1 220 ? -17.083 -3.169 4.188 1.00 95.62 220 GLU A CA 1
ATOM 1765 C C . GLU A 1 220 ? -17.072 -3.092 2.654 1.00 95.62 220 GLU A C 1
ATOM 1767 O O . GLU A 1 220 ? -16.374 -3.870 2.001 1.00 95.62 220 GLU A O 1
ATOM 1772 N N . THR A 1 221 ? -17.744 -2.096 2.066 1.00 96.81 221 THR A N 1
ATOM 1773 C CA . THR A 1 221 ? -17.726 -1.908 0.604 1.00 96.81 221 THR A CA 1
ATOM 1774 C C . THR A 1 221 ? -16.330 -1.585 0.064 1.00 96.81 221 THR A C 1
ATOM 1776 O O . THR A 1 221 ? -15.910 -2.177 -0.931 1.00 96.81 221 THR A O 1
ATOM 1779 N N . LEU A 1 222 ? -15.565 -0.719 0.740 1.00 95.12 222 LEU A N 1
ATOM 1780 C CA . LEU A 1 222 ? -14.179 -0.414 0.367 1.00 95.12 222 LEU A CA 1
ATOM 1781 C C . LEU A 1 222 ? -13.285 -1.644 0.498 1.00 95.12 222 LEU A C 1
ATOM 1783 O O . LEU A 1 222 ? -12.434 -1.888 -0.353 1.00 95.12 222 LEU A O 1
ATOM 1787 N N . GLN A 1 223 ? -13.489 -2.444 1.544 1.00 96.44 223 GLN A N 1
ATOM 1788 C CA . GLN A 1 223 ? -12.752 -3.684 1.738 1.00 96.44 223 GLN A CA 1
ATOM 1789 C C . GLN A 1 223 ? -12.996 -4.668 0.586 1.00 96.44 223 GLN A C 1
ATOM 1791 O O . GLN A 1 223 ? -12.040 -5.279 0.106 1.00 96.44 223 GLN A O 1
ATOM 1796 N N . GLN A 1 224 ? -14.239 -4.786 0.111 1.00 97.31 224 GLN A N 1
ATOM 1797 C CA . GLN A 1 224 ? -14.561 -5.605 -1.056 1.00 97.31 224 GLN A CA 1
ATOM 1798 C C . GLN A 1 224 ? -13.940 -5.039 -2.342 1.00 97.31 224 GLN A C 1
ATOM 1800 O O . GLN A 1 224 ? -13.418 -5.805 -3.149 1.00 97.31 224 GLN A O 1
ATOM 1805 N N . SER A 1 225 ? -13.947 -3.713 -2.520 1.00 96.31 225 SER A N 1
ATOM 1806 C CA . SER A 1 225 ? -13.320 -3.055 -3.677 1.00 96.31 225 SER A CA 1
ATOM 1807 C C . SER A 1 225 ? -11.816 -3.328 -3.737 1.00 96.31 225 SER A C 1
ATOM 1809 O O . SER A 1 225 ? -11.314 -3.762 -4.769 1.00 96.31 225 SER A O 1
ATOM 1811 N N . ILE A 1 226 ? -11.114 -3.186 -2.605 1.00 95.81 226 ILE A N 1
ATOM 1812 C CA . ILE A 1 226 ? -9.680 -3.495 -2.491 1.00 95.81 226 ILE A CA 1
ATOM 1813 C C . ILE A 1 226 ? -9.409 -4.956 -2.859 1.00 95.81 226 ILE A C 1
ATOM 1815 O O . ILE A 1 226 ? -8.472 -5.239 -3.598 1.00 95.81 226 ILE A O 1
ATOM 1819 N N . GLN A 1 227 ? -10.217 -5.895 -2.357 1.00 97.25 227 GLN A N 1
ATOM 1820 C CA . GLN A 1 227 ? -10.045 -7.315 -2.673 1.00 97.25 227 GLN A CA 1
ATOM 1821 C C . GLN A 1 227 ? -10.256 -7.610 -4.161 1.00 97.25 227 GLN A C 1
ATOM 1823 O O . GLN A 1 227 ? -9.522 -8.419 -4.728 1.00 97.25 227 GLN A O 1
ATOM 1828 N N . ASN A 1 228 ? -11.238 -6.963 -4.789 1.00 96.06 228 ASN A N 1
ATOM 1829 C CA . ASN A 1 228 ? -11.516 -7.131 -6.211 1.00 96.06 228 ASN A CA 1
ATOM 1830 C C . ASN A 1 228 ? -10.360 -6.601 -7.071 1.00 96.06 228 ASN A C 1
ATOM 1832 O O . ASN A 1 228 ? -9.878 -7.328 -7.934 1.00 96.06 228 ASN A O 1
ATOM 1836 N N . GLU A 1 229 ? -9.866 -5.392 -6.794 1.00 94.25 229 GLU A N 1
ATOM 1837 C CA . GLU A 1 229 ? -8.736 -4.807 -7.531 1.00 94.25 229 GLU A CA 1
ATOM 1838 C C . GLU A 1 229 ? -7.442 -5.603 -7.326 1.00 94.25 229 GLU A C 1
ATOM 1840 O O . GLU A 1 229 ? -6.718 -5.877 -8.279 1.00 94.25 229 GLU A O 1
ATOM 1845 N N . GLN A 1 230 ? -7.166 -6.059 -6.099 1.00 95.62 230 GLN A N 1
ATOM 1846 C CA . GLN A 1 230 ? -6.014 -6.923 -5.819 1.00 95.62 230 GLN A CA 1
ATOM 1847 C C . GLN A 1 230 ? -6.087 -8.253 -6.572 1.00 95.62 230 GLN A C 1
ATOM 1849 O O . GLN A 1 230 ? -5.064 -8.768 -7.024 1.00 95.62 230 GLN A O 1
ATOM 1854 N N . LYS A 1 231 ? -7.290 -8.820 -6.707 1.00 95.56 231 LYS A N 1
ATOM 1855 C CA . LYS A 1 231 ? -7.506 -10.035 -7.490 1.00 95.56 231 LYS A CA 1
ATOM 1856 C C . LYS A 1 231 ? -7.230 -9.787 -8.974 1.00 95.56 231 LYS A C 1
ATOM 1858 O O . LYS A 1 231 ? -6.558 -10.604 -9.594 1.00 95.56 231 LYS A O 1
ATOM 1863 N N . GLU A 1 232 ? -7.698 -8.670 -9.521 1.00 93.69 232 GLU A N 1
ATOM 1864 C CA . GLU A 1 232 ? -7.465 -8.303 -10.922 1.00 93.69 232 GLU A CA 1
ATOM 1865 C C . GLU A 1 232 ? -5.972 -8.068 -11.211 1.00 93.69 232 GLU A C 1
ATOM 1867 O O . GLU A 1 232 ? -5.443 -8.592 -12.191 1.00 93.69 232 GLU A O 1
ATOM 1872 N N . VAL A 1 233 ? -5.253 -7.381 -10.312 1.00 93.56 233 VAL A N 1
ATOM 1873 C CA . VAL A 1 233 ? -3.787 -7.236 -10.386 1.00 93.56 233 VAL A CA 1
ATOM 1874 C C . VAL A 1 233 ? -3.102 -8.604 -10.422 1.00 93.56 233 VAL A C 1
ATOM 1876 O O . VAL A 1 233 ? -2.278 -8.859 -11.301 1.00 93.56 233 VAL A O 1
ATOM 1879 N N . ALA A 1 234 ? -3.473 -9.511 -9.513 1.00 91.88 234 ALA A N 1
ATOM 1880 C CA . ALA A 1 234 ? -2.887 -10.847 -9.455 1.00 91.88 234 ALA A CA 1
ATOM 1881 C C . ALA A 1 234 ? -3.166 -11.670 -10.728 1.00 91.88 234 ALA A C 1
ATOM 1883 O O . ALA A 1 234 ? -2.293 -12.406 -11.187 1.00 91.88 234 ALA A O 1
ATOM 1884 N N . GLU A 1 235 ? -4.355 -11.546 -11.325 1.00 90.62 235 GLU A N 1
ATOM 1885 C CA . GLU A 1 235 ? -4.691 -12.210 -12.591 1.00 90.62 235 GLU A CA 1
ATOM 1886 C C . GLU A 1 235 ? -3.806 -11.717 -13.749 1.00 90.62 235 GLU A C 1
ATOM 1888 O O . GLU A 1 235 ? -3.320 -12.530 -14.541 1.00 90.62 235 GLU A O 1
ATOM 1893 N N . ILE A 1 236 ? -3.526 -10.411 -13.822 1.00 88.62 236 ILE A N 1
ATOM 1894 C CA . ILE A 1 236 ? -2.622 -9.834 -14.829 1.00 88.62 236 ILE A CA 1
ATOM 1895 C C . ILE A 1 236 ? -1.181 -10.341 -14.629 1.00 88.62 236 ILE A C 1
ATOM 1897 O O . ILE A 1 236 ? -0.536 -10.754 -15.594 1.00 88.62 236 ILE A O 1
ATOM 1901 N N . GLU A 1 237 ? -0.687 -10.389 -13.389 1.00 87.19 237 GLU A N 1
ATOM 1902 C CA . GLU A 1 237 ? 0.670 -10.866 -13.066 1.00 87.19 237 GLU A CA 1
ATOM 1903 C C . GLU A 1 237 ? 0.869 -12.373 -13.329 1.00 87.19 237 GLU A C 1
ATOM 1905 O O . GLU A 1 237 ? 1.930 -12.811 -13.795 1.00 87.19 237 GLU A O 1
ATOM 1910 N N . ILE A 1 238 ? -0.150 -13.193 -13.049 1.00 82.00 238 ILE A N 1
ATOM 1911 C CA . ILE A 1 238 ? -0.126 -14.632 -13.348 1.00 82.00 238 ILE A CA 1
ATOM 1912 C C . ILE A 1 238 ? -0.075 -14.849 -14.861 1.00 82.00 238 ILE A C 1
ATOM 1914 O O . ILE A 1 238 ? 0.731 -15.657 -15.334 1.00 82.00 238 ILE A O 1
ATOM 1918 N N . ASN A 1 239 ? -0.880 -14.105 -15.624 1.00 77.31 239 ASN A N 1
ATOM 1919 C CA . ASN A 1 239 ? -0.868 -14.186 -17.081 1.00 77.31 239 ASN A CA 1
ATOM 1920 C C . ASN A 1 239 ? 0.522 -13.855 -17.650 1.00 77.31 239 ASN A C 1
ATOM 1922 O O . ASN A 1 239 ? 1.012 -14.601 -18.499 1.00 77.31 239 ASN A O 1
ATOM 1926 N N . ASP A 1 240 ? 1.219 -12.850 -17.112 1.00 72.19 240 ASP A N 1
ATOM 1927 C CA . ASP A 1 240 ? 2.603 -12.528 -17.499 1.00 72.19 240 ASP A CA 1
ATOM 1928 C C . ASP A 1 240 ? 3.585 -13.677 -17.228 1.00 72.19 240 ASP A C 1
ATOM 1930 O O . ASP A 1 240 ? 4.441 -13.990 -18.061 1.00 72.19 240 ASP A O 1
ATOM 1934 N N . SER A 1 241 ? 3.439 -14.363 -16.094 1.00 64.44 241 SER A N 1
ATOM 1935 C CA . SER A 1 241 ? 4.275 -15.525 -15.762 1.00 64.44 241 SER A CA 1
ATOM 1936 C C . SER A 1 241 ? 4.032 -16.697 -16.720 1.00 64.44 241 SER A C 1
ATOM 1938 O O . SER A 1 241 ? 4.974 -17.384 -17.119 1.00 64.44 241 SER A O 1
ATOM 1940 N N . THR A 1 242 ? 2.779 -16.911 -17.133 1.00 62.03 242 THR A N 1
ATOM 1941 C CA . THR A 1 242 ? 2.425 -17.971 -18.090 1.00 62.03 242 THR A CA 1
ATOM 1942 C C . THR A 1 242 ? 2.849 -17.650 -19.523 1.00 62.03 242 THR A C 1
ATOM 1944 O O . THR A 1 242 ? 3.350 -18.535 -20.213 1.00 62.03 242 THR A O 1
ATOM 1947 N N . GLU A 1 243 ? 2.729 -16.396 -19.965 1.00 64.88 243 GLU A N 1
ATOM 1948 C CA . GLU A 1 243 ? 3.154 -15.953 -21.298 1.00 64.88 243 GLU A CA 1
ATOM 1949 C C . GLU A 1 243 ? 4.685 -16.031 -21.431 1.00 64.88 243 GLU A C 1
ATOM 1951 O O . GLU A 1 243 ? 5.197 -16.595 -22.399 1.00 64.88 243 GLU A O 1
ATOM 1956 N N . THR A 1 244 ? 5.414 -15.617 -20.386 1.00 62.00 244 THR A N 1
ATOM 1957 C CA . THR A 1 244 ? 6.877 -15.768 -20.297 1.00 62.00 244 THR A CA 1
ATOM 1958 C C . THR A 1 244 ? 7.303 -17.241 -20.330 1.00 62.00 244 THR A C 1
ATOM 1960 O O . THR A 1 244 ? 8.261 -17.601 -21.015 1.00 62.00 244 THR A O 1
ATOM 1963 N N . ALA A 1 245 ? 6.586 -18.123 -19.625 1.00 56.91 245 ALA A N 1
ATOM 1964 C CA . ALA A 1 245 ? 6.871 -19.557 -19.641 1.00 56.91 245 ALA A CA 1
ATOM 1965 C C . ALA A 1 245 ? 6.620 -20.184 -21.024 1.00 56.91 245 ALA A C 1
ATOM 1967 O O . ALA A 1 245 ? 7.422 -20.993 -21.485 1.00 56.91 245 ALA A O 1
ATOM 1968 N N . ILE A 1 246 ? 5.544 -19.794 -21.714 1.00 59.91 246 ILE A N 1
ATOM 1969 C CA . ILE A 1 246 ? 5.220 -20.293 -23.059 1.00 59.91 246 ILE A CA 1
ATOM 1970 C C . ILE A 1 246 ? 6.263 -19.842 -24.091 1.00 59.91 246 ILE A C 1
ATOM 1972 O O . ILE A 1 246 ? 6.602 -20.623 -24.981 1.00 59.91 246 ILE A O 1
ATOM 1976 N N . GLU A 1 247 ? 6.792 -18.621 -23.991 1.00 60.62 247 GLU A N 1
ATOM 1977 C CA . GLU A 1 247 ? 7.864 -18.161 -24.883 1.00 60.62 247 GLU A CA 1
ATOM 1978 C C . GLU A 1 247 ? 9.184 -18.907 -24.665 1.00 60.62 247 GLU A C 1
ATOM 1980 O O . GLU A 1 247 ? 9.826 -19.277 -25.647 1.00 60.62 247 GLU A O 1
ATOM 1985 N N . LEU A 1 248 ? 9.539 -19.227 -23.415 1.00 54.94 248 LEU A N 1
ATOM 1986 C CA . LEU A 1 248 ? 10.727 -20.030 -23.094 1.00 54.94 248 LEU A CA 1
ATOM 1987 C C . LEU A 1 248 ? 10.658 -21.470 -23.630 1.00 54.94 248 LEU A C 1
ATOM 1989 O O . LEU A 1 248 ? 11.696 -22.069 -23.886 1.00 54.94 248 LEU A O 1
ATOM 1993 N N . PHE A 1 249 ? 9.458 -22.031 -23.812 1.00 49.59 249 PHE A N 1
ATOM 1994 C CA . PHE A 1 249 ? 9.269 -23.369 -24.394 1.00 49.59 249 PHE A CA 1
ATOM 1995 C C . PHE A 1 249 ? 9.236 -23.383 -25.932 1.00 49.59 249 PHE A C 1
ATOM 1997 O O . PHE A 1 249 ? 9.281 -24.460 -26.527 1.00 49.59 249 PHE A O 1
ATOM 2004 N N . LYS A 1 250 ? 9.126 -22.220 -26.587 1.00 54.12 250 LYS A N 1
ATOM 2005 C CA . LYS A 1 250 ? 9.098 -22.098 -28.058 1.00 54.12 250 LYS A CA 1
ATOM 2006 C C . LYS A 1 250 ? 10.477 -21.828 -28.679 1.00 54.12 250 LYS A C 1
ATOM 2008 O O . LYS A 1 250 ? 10.582 -21.844 -29.906 1.00 54.12 250 LYS A O 1
ATOM 2013 N N . THR A 1 251 ? 11.497 -21.576 -27.859 1.00 43.50 251 THR A N 1
ATOM 2014 C CA . THR A 1 251 ? 12.916 -21.455 -28.245 1.00 43.50 251 THR A CA 1
ATOM 2015 C C . THR A 1 251 ? 13.675 -22.737 -27.966 1.00 43.50 251 THR A C 1
ATOM 2017 O O . THR A 1 251 ? 14.481 -23.131 -28.835 1.00 43.50 251 THR A O 1
#

Foldseek 3Di:
DVVVVVVVVVVVVVVVVVVVVVVVVVVVVVVVVVVVVVVVVVVVVVVVVVVVVVVVVVVVVVVVVVVVVVVVVVVVVVVVVVVVVVVVPPPPPDDDDDDDDDDDDDDDDDPPPDDDDDDDDDDDDDDDDPPPPDPPPPPPDPPQPPVNVVVVVVVVVVVVVVVVLVVVLVVLVVVLVVLVVVLVVLVVVLVVLVVVLVVDDPVVNVVSVVVSVVSVVVSVVSVVVSVVSVVVSVVSVVVVVVVVVVVVVVD

Organism: Myxobolus squamalis (NCBI:txid59785)

pLDDT: mean 79.28, std 21.67, range [32.25, 98.12]

Radius of gyration: 38.7 Å; chains: 1; bounding box: 72×61×133 Å